Protein AF-M3JZY7-F1 (afdb_monomer)

pLDDT: mean 75.23, std 15.7, range [31.55, 96.62]

Structure (mmCIF, N/CA/C/O backbone):
data_AF-M3JZY7-F1
#
_entry.id   AF-M3JZY7-F1
#
loop_
_atom_site.group_PDB
_atom_site.id
_atom_site.type_symbol
_atom_site.label_atom_id
_atom_site.label_alt_id
_atom_site.label_comp_id
_atom_site.label_asym_id
_atom_site.label_entity_id
_atom_site.label_seq_id
_atom_site.pdbx_PDB_ins_code
_atom_site.Cartn_x
_atom_site.Cartn_y
_atom_site.Cartn_z
_atom_site.occupancy
_atom_site.B_iso_or_equiv
_atom_site.auth_seq_id
_atom_site.auth_comp_id
_atom_site.auth_asym_id
_atom_site.auth_atom_id
_atom_site.pdbx_PDB_model_num
ATOM 1 N N . MET A 1 1 ? -56.067 2.341 18.944 1.00 43.03 1 MET A N 1
ATOM 2 C CA . MET A 1 1 ? -54.710 2.226 19.506 1.00 43.03 1 MET A CA 1
ATOM 3 C C . MET A 1 1 ? -53.795 2.248 18.313 1.00 43.03 1 MET A C 1
ATOM 5 O O . MET A 1 1 ? -53.721 1.243 17.621 1.00 43.03 1 MET A O 1
ATOM 9 N N . ASP A 1 2 ? -53.240 3.411 17.998 1.00 44.03 2 ASP A N 1
ATOM 10 C CA . ASP A 1 2 ? -52.302 3.519 16.887 1.00 44.03 2 ASP A CA 1
ATOM 11 C C . ASP A 1 2 ? -50.990 2.885 17.345 1.00 44.03 2 ASP A C 1
ATOM 13 O O . ASP A 1 2 ? -50.375 3.334 18.312 1.00 44.03 2 ASP A O 1
ATOM 17 N N . GLU A 1 3 ? -50.617 1.770 16.720 1.00 51.41 3 GLU A N 1
ATOM 18 C CA . GLU A 1 3 ? -49.316 1.152 16.938 1.00 51.41 3 GLU A CA 1
ATOM 19 C C . GLU A 1 3 ? -48.248 2.127 16.433 1.00 51.41 3 GLU A C 1
ATOM 21 O O . GLU A 1 3 ? -48.065 2.318 15.230 1.00 51.41 3 GLU A O 1
ATOM 26 N N . GLU A 1 4 ? -47.552 2.792 17.356 1.00 52.97 4 GLU A N 1
ATOM 27 C CA . GLU A 1 4 ? -46.389 3.604 17.016 1.00 52.97 4 GLU A CA 1
ATOM 28 C C . GLU A 1 4 ? -45.264 2.687 16.522 1.00 52.97 4 GLU A C 1
ATOM 30 O O . GLU A 1 4 ? -44.471 2.132 17.288 1.00 52.97 4 GLU A O 1
ATOM 35 N N . TYR A 1 5 ? -45.185 2.523 15.202 1.00 58.38 5 TYR A N 1
ATOM 36 C CA . TYR A 1 5 ? -44.085 1.829 14.546 1.00 58.38 5 TYR A CA 1
ATOM 37 C C . TYR A 1 5 ? -42.805 2.661 14.656 1.00 58.38 5 TYR A C 1
ATOM 39 O O . TYR A 1 5 ? -42.492 3.505 13.817 1.00 58.38 5 TYR A O 1
ATOM 47 N N . SER A 1 6 ? -42.038 2.412 15.714 1.00 65.69 6 SER A N 1
ATOM 48 C CA . SER A 1 6 ? -40.715 2.999 15.888 1.00 65.69 6 SER A CA 1
ATOM 49 C C . SER A 1 6 ? -39.645 2.153 15.200 1.00 65.69 6 SER A C 1
ATOM 51 O O . SER A 1 6 ? -39.595 0.934 15.356 1.00 65.69 6 SER A O 1
ATOM 53 N N . VAL A 1 7 ? -38.704 2.810 14.514 1.00 65.06 7 VAL A N 1
ATOM 54 C CA . VAL A 1 7 ? -37.482 2.181 13.969 1.00 65.06 7 VAL A CA 1
ATOM 55 C C . VAL A 1 7 ? -36.684 1.446 15.058 1.00 65.06 7 VAL A C 1
ATOM 57 O O . VAL A 1 7 ? -35.936 0.521 14.748 1.00 65.06 7 VAL A O 1
ATOM 60 N N . LEU A 1 8 ? -36.867 1.810 16.332 1.00 66.12 8 LEU A N 1
ATOM 61 C CA . LEU A 1 8 ? -36.246 1.147 17.483 1.00 66.12 8 LEU A CA 1
ATOM 62 C C . LEU A 1 8 ? -36.755 -0.281 17.725 1.00 66.12 8 LEU A C 1
ATOM 64 O O . LEU A 1 8 ? -36.048 -1.066 18.348 1.00 66.12 8 LEU A O 1
ATOM 68 N N . LEU A 1 9 ? -37.936 -0.633 17.209 1.00 74.88 9 LEU A N 1
ATOM 69 C CA . LEU A 1 9 ? -38.491 -1.988 17.301 1.00 74.88 9 LEU A CA 1
ATOM 70 C C . LEU A 1 9 ? -37.848 -2.952 16.292 1.00 74.88 9 LEU A C 1
ATOM 72 O O . LEU A 1 9 ? -38.032 -4.165 16.387 1.00 74.88 9 LEU A O 1
ATOM 76 N N . LEU A 1 10 ? -37.082 -2.437 15.320 1.00 76.00 10 LEU A N 1
ATOM 77 C CA . LEU A 1 10 ? -36.379 -3.279 14.360 1.00 76.00 10 LEU A CA 1
ATOM 78 C C . LEU A 1 10 ? -35.204 -4.013 15.031 1.00 76.00 10 LEU A C 1
ATOM 80 O O . LEU A 1 10 ? -34.465 -3.422 15.823 1.00 76.00 10 LEU A O 1
ATOM 84 N N . PRO A 1 11 ? -34.935 -5.277 14.654 1.00 80.25 11 PRO A N 1
ATOM 85 C CA . PRO A 1 11 ? -33.732 -5.979 15.076 1.00 80.25 11 PRO A CA 1
ATOM 86 C C . PRO A 1 11 ? -32.468 -5.157 14.802 1.00 80.25 11 PRO A C 1
ATOM 88 O O . PRO A 1 11 ? -32.299 -4.593 13.717 1.00 80.25 11 PRO A O 1
ATOM 91 N N . GLN A 1 12 ? -31.523 -5.154 15.747 1.00 71.19 12 GLN A N 1
ATOM 92 C CA . GLN A 1 12 ? -30.277 -4.381 15.637 1.00 71.19 12 GLN A CA 1
ATOM 93 C C . GLN A 1 12 ? -29.518 -4.619 14.326 1.00 71.19 12 GLN A C 1
ATOM 95 O O . GLN A 1 12 ? -28.935 -3.682 13.790 1.00 71.19 12 GLN A O 1
ATOM 100 N N . ALA A 1 13 ? -29.543 -5.844 13.793 1.00 72.50 13 ALA A N 1
ATOM 101 C CA . ALA A 1 13 ? -28.918 -6.173 12.513 1.00 72.50 13 ALA A CA 1
ATOM 102 C C . ALA A 1 13 ? -29.552 -5.420 11.328 1.00 72.50 13 ALA A C 1
ATOM 104 O O . ALA A 1 13 ? -28.836 -4.974 10.431 1.00 72.50 13 ALA A O 1
ATOM 105 N N . ILE A 1 14 ? -30.877 -5.235 11.347 1.00 78.00 14 ILE A N 1
ATOM 106 C CA . ILE A 1 14 ? -31.614 -4.485 10.325 1.00 78.00 14 ILE A CA 1
ATOM 107 C C . ILE A 1 14 ? -31.290 -2.995 10.449 1.00 78.00 14 ILE A C 1
ATOM 109 O O . ILE A 1 14 ? -30.933 -2.371 9.452 1.00 78.00 14 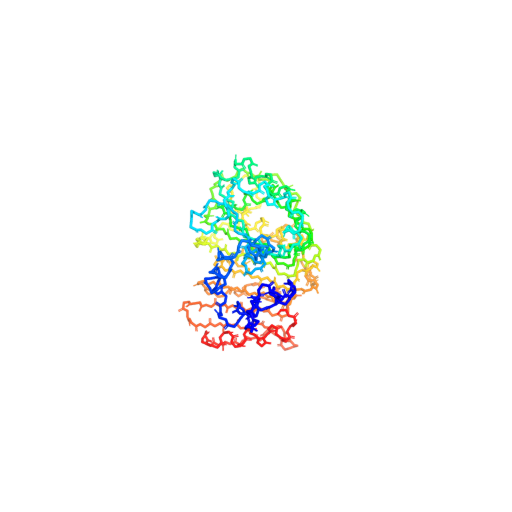ILE A O 1
ATOM 113 N N . ILE A 1 15 ? -31.288 -2.446 11.669 1.00 77.62 15 ILE A N 1
ATOM 114 C CA . ILE A 1 15 ? -30.888 -1.051 11.923 1.00 77.62 15 ILE A CA 1
ATOM 115 C C . ILE A 1 15 ? -29.450 -0.797 11.435 1.00 77.62 15 ILE A C 1
ATOM 117 O O . ILE A 1 15 ? -29.204 0.171 10.715 1.00 77.62 15 ILE A O 1
ATOM 121 N N . SER A 1 16 ? -28.498 -1.687 11.755 1.00 72.69 16 SER A N 1
ATOM 122 C CA . SER A 1 16 ? -27.119 -1.598 11.251 1.00 72.69 16 SER A CA 1
ATOM 123 C C . SER A 1 16 ? -27.071 -1.590 9.726 1.00 72.69 16 SER A C 1
ATOM 125 O O . SER A 1 16 ? -26.318 -0.813 9.139 1.00 72.69 16 SER A O 1
ATOM 127 N N . ARG A 1 17 ? -27.863 -2.452 9.072 1.00 75.62 17 ARG A N 1
ATOM 128 C CA . ARG A 1 17 ? -27.881 -2.557 7.612 1.00 75.62 17 ARG A CA 1
ATOM 129 C C . ARG A 1 17 ? -28.462 -1.308 6.959 1.00 75.62 17 ARG A C 1
ATOM 131 O O . ARG A 1 17 ? -27.870 -0.828 5.999 1.00 75.62 17 ARG A O 1
ATOM 138 N N . ILE A 1 18 ? -29.549 -0.758 7.498 1.00 77.69 18 ILE A N 1
ATOM 139 C CA . ILE A 1 18 ? -30.161 0.488 7.014 1.00 77.69 18 ILE A CA 1
ATOM 140 C C . ILE A 1 18 ? -29.153 1.635 7.096 1.00 77.69 18 ILE A C 1
ATOM 142 O O . ILE A 1 18 ? -28.921 2.323 6.105 1.00 77.69 18 ILE A O 1
ATOM 146 N N . ILE A 1 19 ? -28.493 1.805 8.244 1.00 76.38 19 ILE A N 1
ATOM 147 C CA . ILE A 1 19 ? -27.480 2.853 8.437 1.00 76.38 19 ILE A CA 1
ATOM 148 C C . ILE A 1 19 ? -26.302 2.663 7.466 1.00 76.38 19 ILE A C 1
ATOM 150 O O . ILE A 1 19 ? -25.817 3.633 6.880 1.00 76.38 19 ILE A O 1
ATOM 154 N N . TYR A 1 20 ? -25.849 1.422 7.268 1.00 74.19 20 TYR A N 1
ATOM 155 C CA . TYR A 1 20 ? -24.766 1.102 6.338 1.00 74.19 20 TYR A CA 1
ATOM 156 C C . TYR A 1 20 ? -25.130 1.405 4.876 1.00 74.19 20 TYR A C 1
ATOM 158 O O . TYR A 1 20 ? -24.355 2.054 4.173 1.00 74.19 20 TYR A O 1
ATOM 166 N N . GLU A 1 21 ? -26.305 0.974 4.411 1.00 74.62 21 GLU A N 1
ATOM 167 C CA . GLU A 1 21 ? -26.765 1.247 3.043 1.00 74.62 21 GLU A CA 1
ATOM 168 C C . GLU A 1 21 ? -27.025 2.741 2.826 1.00 74.62 21 GLU A C 1
ATOM 170 O O . GLU A 1 21 ? -26.662 3.287 1.784 1.00 74.62 21 GLU A O 1
ATOM 175 N N . HIS A 1 22 ? -27.549 3.444 3.833 1.00 71.94 22 HIS A N 1
ATOM 176 C CA . HIS A 1 22 ? -27.735 4.892 3.767 1.00 71.94 22 HIS A CA 1
ATOM 177 C C . HIS A 1 22 ? -26.399 5.639 3.625 1.00 71.94 22 HIS A C 1
ATOM 179 O O . HIS A 1 22 ? -26.273 6.560 2.817 1.00 71.94 22 HIS A O 1
ATOM 185 N N . PHE A 1 23 ? -25.362 5.202 4.348 1.00 68.50 23 PHE A N 1
ATOM 186 C CA . PHE A 1 23 ? -24.007 5.729 4.180 1.00 68.50 23 PHE A CA 1
ATOM 187 C C . PHE A 1 23 ? -23.445 5.467 2.773 1.00 68.50 23 PHE A C 1
ATOM 189 O O . PHE A 1 23 ? -22.774 6.332 2.203 1.00 68.50 23 PHE A O 1
ATOM 196 N N . LYS A 1 24 ? -23.707 4.279 2.215 1.00 69.12 24 LYS A N 1
ATOM 197 C CA . LYS A 1 24 ? -23.232 3.870 0.887 1.00 69.12 24 LYS A CA 1
ATOM 198 C C . LYS A 1 24 ? -23.870 4.694 -0.236 1.00 69.12 24 LYS A C 1
ATOM 200 O O . LYS A 1 24 ? -23.165 5.079 -1.163 1.00 69.12 24 LYS A O 1
ATOM 205 N N . LEU A 1 25 ? -25.171 4.977 -0.143 1.00 62.66 25 LEU A N 1
ATOM 206 C CA . LEU A 1 25 ? -25.926 5.733 -1.151 1.00 62.66 25 LEU A CA 1
ATOM 207 C C . LEU A 1 25 ? -25.513 7.213 -1.223 1.00 62.66 25 LEU A C 1
ATOM 209 O O . LEU A 1 25 ? -25.469 7.786 -2.307 1.00 62.66 25 LEU A O 1
ATOM 213 N N . ASN A 1 26 ? -25.142 7.818 -0.092 1.00 53.81 26 ASN A N 1
ATOM 214 C CA . ASN A 1 26 ? -24.874 9.257 0.017 1.00 53.81 26 ASN A CA 1
ATOM 215 C C . ASN A 1 26 ? -23.378 9.625 -0.021 1.00 53.81 26 ASN A C 1
ATOM 217 O O . ASN A 1 26 ? -22.951 10.561 0.654 1.00 53.81 26 ASN A O 1
ATOM 221 N N . ASN A 1 27 ? -22.561 8.904 -0.797 1.00 48.06 27 ASN A N 1
ATOM 222 C CA . ASN A 1 27 ? -21.149 9.242 -1.043 1.00 48.06 27 ASN A CA 1
ATOM 223 C C . ASN A 1 27 ? -20.308 9.489 0.229 1.00 48.06 27 ASN A C 1
ATOM 225 O O . ASN A 1 27 ? -19.627 10.505 0.370 1.00 48.06 27 ASN A O 1
ATOM 229 N N . CYS A 1 28 ? -20.295 8.528 1.156 1.00 53.28 28 CYS A N 1
ATOM 230 C CA . CYS A 1 28 ? -19.340 8.472 2.273 1.00 53.28 28 CYS A CA 1
ATOM 231 C C . CYS A 1 28 ? -19.437 9.610 3.316 1.00 53.28 28 CYS A C 1
ATOM 233 O O . CYS A 1 28 ? -18.563 9.736 4.192 1.00 53.28 28 CYS A O 1
ATOM 235 N N . TYR A 1 29 ? -20.480 10.444 3.279 1.00 54.59 29 TYR A N 1
ATOM 236 C CA . TYR A 1 29 ? -20.652 11.501 4.270 1.00 54.59 29 TYR A CA 1
ATOM 237 C C . TYR A 1 29 ? -21.276 10.936 5.543 1.00 54.59 29 TYR A C 1
ATOM 239 O O . TYR A 1 29 ? -22.492 10.819 5.672 1.00 54.59 29 TYR A O 1
ATOM 247 N N . LEU A 1 30 ? -20.412 10.661 6.528 1.00 60.19 30 LEU A N 1
ATOM 248 C CA . LEU A 1 30 ? -20.783 10.308 7.908 1.00 60.19 30 LEU A CA 1
ATOM 249 C C . LEU A 1 30 ? -21.865 11.246 8.485 1.00 60.19 30 LEU A C 1
ATOM 251 O O . LEU A 1 30 ? -22.654 10.836 9.324 1.00 60.19 30 LEU A O 1
ATOM 255 N N . ASN A 1 31 ? -21.911 12.495 8.011 1.00 57.88 31 ASN A N 1
ATOM 256 C CA . ASN A 1 31 ? -22.880 13.519 8.401 1.00 57.88 31 ASN A CA 1
ATOM 257 C C . ASN A 1 31 ? -24.340 13.115 8.145 1.00 57.88 31 ASN A C 1
ATOM 259 O O . ASN A 1 31 ? -25.209 13.625 8.835 1.00 57.88 31 ASN A O 1
ATOM 263 N N . SER A 1 32 ? -24.608 12.203 7.205 1.00 60.91 32 SER A N 1
ATOM 264 C CA . SER A 1 32 ? -25.964 11.691 6.943 1.00 60.91 32 SER A CA 1
ATOM 265 C C . SER A 1 32 ? -26.454 10.728 8.031 1.00 60.91 32 SER A C 1
ATOM 267 O O . SER A 1 32 ? -27.628 10.728 8.379 1.00 6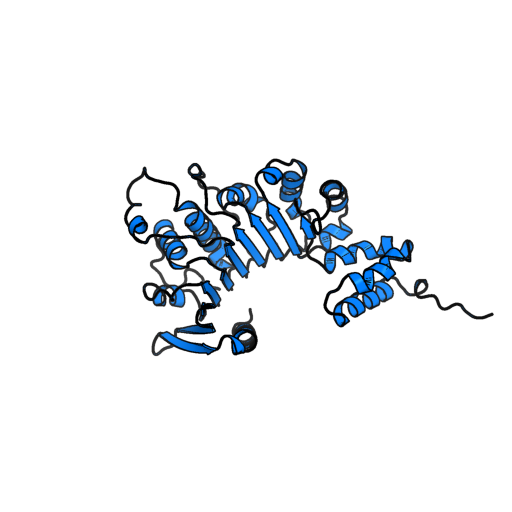0.91 32 SER A O 1
ATOM 269 N N . ILE A 1 33 ? -25.545 9.945 8.621 1.00 68.25 33 ILE A N 1
ATOM 270 C CA . ILE A 1 33 ? -25.871 8.938 9.643 1.00 68.25 33 ILE A CA 1
ATOM 271 C C . ILE A 1 33 ? -25.610 9.420 11.075 1.00 68.25 33 ILE A C 1
ATOM 273 O O . ILE A 1 33 ? -26.155 8.865 12.024 1.00 68.25 33 ILE A O 1
ATOM 277 N N . LEU A 1 34 ? -24.780 10.453 11.256 1.00 68.06 34 LEU A N 1
ATOM 278 C CA . LEU A 1 34 ? -24.447 11.015 12.569 1.00 68.06 34 LEU A CA 1
ATOM 279 C C . LEU A 1 34 ? -25.677 11.511 13.346 1.00 68.06 34 LEU A C 1
ATOM 281 O O . LEU A 1 34 ? -25.756 11.196 14.531 1.00 68.06 34 LEU A O 1
ATOM 285 N N . PRO A 1 35 ? -26.648 12.220 12.734 1.00 67.12 35 PRO A N 1
ATOM 286 C CA . PRO A 1 35 ? -27.879 12.600 13.419 1.00 67.12 35 PRO A CA 1
ATOM 287 C C . PRO A 1 35 ? -28.642 11.382 13.940 1.00 67.12 35 PRO A C 1
ATOM 289 O O . PRO A 1 35 ? -29.051 11.380 15.094 1.00 67.12 35 PRO A O 1
ATOM 292 N N . ILE A 1 36 ? -28.749 10.309 13.147 1.00 70.25 36 ILE A N 1
ATOM 293 C CA . ILE A 1 36 ? -29.418 9.055 13.541 1.00 70.25 36 ILE A CA 1
ATOM 294 C C . ILE A 1 36 ? -28.704 8.418 14.739 1.00 70.25 36 ILE A C 1
ATOM 296 O O . ILE A 1 36 ? -29.336 7.972 15.693 1.00 70.25 36 ILE A O 1
ATOM 300 N N . LEU A 1 37 ? -27.369 8.410 14.718 1.00 71.88 37 LEU A N 1
ATOM 301 C CA . LEU A 1 37 ? -26.574 7.867 15.814 1.00 71.88 37 LEU A CA 1
ATOM 302 C C . LEU A 1 37 ? -26.640 8.733 17.077 1.00 71.88 37 LEU A C 1
ATOM 304 O O . LEU A 1 37 ? -26.596 8.175 18.159 1.00 71.88 37 LEU A O 1
ATOM 308 N N . PHE A 1 38 ? -26.715 10.062 16.980 1.00 68.06 38 PHE A N 1
ATOM 309 C CA . PHE A 1 38 ? -26.721 10.942 18.159 1.00 68.06 38 PHE A CA 1
ATOM 310 C C . PHE A 1 38 ? -28.105 11.181 18.761 1.00 68.06 38 PHE A C 1
ATOM 312 O O . PHE A 1 38 ? -28.195 11.503 19.943 1.00 68.06 38 PHE A O 1
ATOM 319 N N . THR A 1 39 ? -29.168 11.026 17.976 1.00 68.44 39 THR A N 1
ATOM 320 C CA . THR A 1 39 ? -30.548 11.239 18.438 1.00 68.44 39 THR A CA 1
ATOM 321 C C . THR A 1 39 ? -31.049 10.110 19.333 1.00 68.44 39 THR A C 1
ATOM 323 O O . THR A 1 39 ? -31.837 10.368 20.237 1.00 68.44 39 THR A O 1
ATOM 326 N N . CYS A 1 40 ? -30.556 8.878 19.158 1.00 73.38 40 CYS A N 1
ATOM 327 C CA . CYS A 1 40 ? -30.940 7.745 19.995 1.00 73.38 40 CYS A CA 1
ATOM 328 C C . CYS A 1 40 ? -29.746 7.150 20.753 1.00 73.38 40 CYS A C 1
ATOM 330 O O . CYS A 1 40 ? -28.818 6.600 20.162 1.00 73.38 40 CYS A O 1
ATOM 332 N N . LYS A 1 41 ? -29.810 7.194 22.089 1.00 73.94 41 LYS A N 1
ATOM 333 C CA . LYS A 1 41 ? -28.773 6.672 22.994 1.00 73.94 41 LYS A CA 1
ATOM 334 C C . LYS A 1 41 ? -28.556 5.161 22.830 1.00 73.94 41 LYS A C 1
ATOM 336 O O . LYS A 1 41 ? -27.413 4.707 22.840 1.00 73.94 41 LYS A O 1
ATOM 341 N N . GLU A 1 42 ? -29.622 4.384 22.649 1.00 72.81 42 GLU A N 1
ATOM 342 C CA . GLU A 1 42 ? -29.528 2.930 22.455 1.00 72.81 42 GLU A CA 1
ATOM 343 C C . GLU A 1 42 ? -28.865 2.575 21.126 1.00 72.81 42 GLU A C 1
ATOM 345 O O . GLU A 1 42 ? -27.913 1.790 21.103 1.00 72.81 42 GLU A O 1
ATOM 350 N N . ILE A 1 43 ? -29.294 3.216 20.031 1.00 73.56 43 ILE A N 1
ATOM 351 C CA . ILE A 1 43 ? -28.652 3.062 18.721 1.00 73.56 43 ILE A CA 1
ATOM 352 C C . ILE A 1 43 ? -27.191 3.510 18.811 1.00 73.56 43 ILE A C 1
ATOM 354 O O . ILE A 1 43 ? -26.316 2.786 18.345 1.00 73.56 43 ILE A O 1
ATOM 358 N N . TYR A 1 44 ? -26.896 4.646 19.450 1.00 73.88 44 TYR A N 1
ATOM 359 C CA . TYR A 1 44 ? -25.530 5.134 19.626 1.00 73.88 44 TYR A CA 1
ATOM 360 C C . TYR A 1 44 ? -24.622 4.076 20.255 1.00 73.88 44 TYR A C 1
ATOM 362 O O . TYR A 1 44 ? -23.590 3.725 19.686 1.00 73.88 44 TYR A O 1
ATOM 370 N N . TYR A 1 45 ? -24.983 3.547 21.427 1.00 73.69 45 TYR A N 1
ATOM 371 C CA . TYR A 1 45 ? -24.129 2.586 22.126 1.00 73.69 45 TYR A CA 1
ATOM 372 C C . TYR A 1 45 ? -24.031 1.251 21.396 1.00 73.69 45 TYR A C 1
ATOM 374 O O . TYR A 1 45 ? -22.955 0.652 21.378 1.00 73.69 45 TYR A O 1
ATOM 382 N N . ALA A 1 46 ? -25.116 0.811 20.760 1.00 73.75 46 ALA A N 1
ATOM 383 C CA . ALA A 1 46 ? -25.122 -0.409 19.970 1.00 73.75 46 ALA A CA 1
ATOM 384 C C . ALA A 1 46 ? -24.271 -0.292 18.699 1.00 73.75 46 ALA A C 1
ATOM 386 O O . ALA A 1 46 ? -23.625 -1.260 18.301 1.00 73.75 46 ALA A O 1
ATOM 387 N N . GLN A 1 47 ? -24.259 0.884 18.067 1.00 74.31 47 GLN A N 1
ATOM 388 C CA . GLN A 1 47 ? -23.800 1.070 16.691 1.00 74.31 47 GLN A CA 1
ATOM 389 C C . GLN A 1 47 ? -22.627 2.042 16.526 1.00 74.31 47 GLN A C 1
ATOM 391 O O . GLN A 1 47 ? -22.169 2.261 15.404 1.00 74.31 47 GLN A O 1
ATOM 396 N N . ASN A 1 48 ? -22.074 2.596 17.609 1.00 72.50 48 ASN A N 1
ATOM 397 C CA . ASN A 1 48 ? -20.914 3.495 17.545 1.00 72.50 48 ASN A CA 1
ATOM 398 C C . ASN A 1 48 ? -19.710 2.878 16.813 1.00 72.50 48 ASN A C 1
ATOM 400 O O . ASN A 1 48 ? -18.923 3.611 16.216 1.00 72.50 48 ASN A O 1
ATOM 404 N N . PHE A 1 49 ? -19.584 1.545 16.798 1.00 70.88 49 PHE A N 1
ATOM 405 C CA . PHE A 1 49 ? -18.530 0.841 16.077 1.00 70.88 49 PHE A CA 1
ATOM 406 C C . PHE A 1 49 ? -18.571 1.150 14.572 1.00 70.88 49 PHE A C 1
ATOM 408 O O . PHE A 1 49 ? -17.524 1.142 13.928 1.00 70.88 49 PHE A O 1
ATOM 415 N N . MET A 1 50 ? -19.753 1.461 14.014 1.00 70.12 50 MET A N 1
ATOM 416 C CA . MET A 1 50 ? -19.910 1.795 12.597 1.00 70.12 50 MET A CA 1
ATOM 417 C C . MET A 1 50 ? -19.152 3.069 12.218 1.00 70.12 50 MET A C 1
ATOM 419 O O . MET A 1 50 ? -18.623 3.166 11.114 1.00 70.12 50 MET A O 1
ATOM 423 N N . LEU A 1 51 ? -18.983 4.010 13.153 1.00 69.38 51 LEU A N 1
ATOM 424 C CA . LEU A 1 51 ? -18.154 5.202 12.935 1.00 69.38 51 LEU A CA 1
ATOM 425 C C . LEU A 1 51 ? -16.705 4.830 12.570 1.00 69.38 51 LEU A C 1
ATOM 427 O O . LEU A 1 51 ? -16.059 5.551 11.812 1.00 69.38 51 LEU A O 1
ATOM 431 N N . PHE A 1 52 ? -16.217 3.693 13.077 1.00 66.50 52 PHE A N 1
ATOM 432 C CA . PHE A 1 52 ? -14.852 3.201 12.881 1.00 66.50 52 PHE A CA 1
ATOM 433 C C . PHE A 1 52 ? -14.705 2.218 11.712 1.00 66.50 52 PHE A C 1
ATOM 435 O O . PHE A 1 52 ? -13.587 1.982 11.263 1.00 66.50 52 PHE A O 1
ATOM 442 N N . THR A 1 53 ? -15.800 1.639 11.209 1.00 66.69 53 THR A N 1
ATOM 443 C CA . THR A 1 53 ? -15.777 0.799 9.995 1.00 66.69 53 THR A CA 1
ATOM 444 C C . THR A 1 53 ? -15.949 1.616 8.720 1.00 66.69 53 THR A C 1
ATOM 446 O O . THR A 1 53 ? -15.502 1.197 7.658 1.00 66.69 53 THR A O 1
ATOM 449 N N . LEU A 1 54 ? -16.610 2.773 8.814 1.00 68.06 54 LEU A N 1
ATOM 450 C CA . LEU A 1 54 ? -16.968 3.607 7.663 1.00 68.06 54 LEU A CA 1
ATOM 451 C C . LEU A 1 54 ? -15.905 4.659 7.312 1.00 68.06 54 LEU A C 1
ATOM 453 O O . LEU A 1 54 ? -15.863 5.147 6.184 1.00 68.06 54 LEU A O 1
ATOM 457 N N . LYS A 1 55 ? -15.025 5.006 8.257 1.00 70.12 55 LYS A N 1
ATOM 458 C CA . LYS A 1 55 ? -13.862 5.871 8.027 1.00 70.12 55 LYS A CA 1
ATOM 459 C C . LYS A 1 55 ? -12.597 5.231 8.589 1.00 70.12 55 LYS A C 1
ATOM 461 O O . LYS A 1 55 ? -12.673 4.521 9.589 1.00 70.12 55 LYS A O 1
ATOM 466 N N . PRO A 1 56 ? -11.427 5.507 7.988 1.00 75.25 56 PRO A N 1
ATOM 467 C CA . PRO A 1 56 ? -10.165 5.065 8.558 1.00 75.25 56 PRO A CA 1
ATOM 468 C C . PRO A 1 56 ? -9.988 5.660 9.957 1.00 75.25 56 PRO A C 1
ATOM 470 O O . PRO A 1 56 ? -10.252 6.846 10.171 1.00 75.25 56 PRO A O 1
ATOM 473 N N . LEU A 1 57 ? -9.491 4.861 10.901 1.00 82.88 57 LEU A N 1
ATOM 474 C CA . LEU A 1 57 ? -9.111 5.373 12.214 1.00 82.88 57 LEU A CA 1
ATOM 475 C C . LEU A 1 57 ? -7.870 6.262 12.056 1.00 82.88 57 LEU A C 1
ATOM 477 O O . LEU A 1 57 ? -6.785 5.770 11.753 1.00 82.88 57 LEU A O 1
ATOM 481 N N . ILE A 1 58 ? -8.022 7.568 12.270 1.00 82.12 58 ILE A N 1
ATOM 482 C CA . ILE A 1 58 ? -6.924 8.539 12.194 1.00 82.12 58 ILE A CA 1
ATOM 483 C C . ILE A 1 58 ? -6.332 8.733 13.593 1.00 82.12 58 ILE A C 1
ATOM 485 O O . ILE A 1 58 ? -7.019 9.237 14.476 1.00 82.12 58 ILE A O 1
ATOM 489 N N . VAL A 1 59 ? -5.056 8.407 13.798 1.00 81.88 59 VAL A N 1
ATOM 490 C CA . VAL A 1 59 ? -4.359 8.559 15.089 1.00 81.88 59 VAL A CA 1
ATOM 491 C C . VAL A 1 59 ? -3.186 9.532 14.960 1.00 81.88 59 VAL A C 1
ATOM 493 O O . VAL A 1 59 ? -2.382 9.437 14.034 1.00 81.88 59 VAL A O 1
ATOM 496 N N . GLY A 1 60 ? -3.074 10.472 15.903 1.00 73.81 60 GLY A N 1
ATOM 497 C CA . GLY A 1 60 ? -1.972 11.436 16.008 1.00 73.81 60 GLY A CA 1
ATOM 498 C C . GLY A 1 60 ? -2.447 12.886 16.151 1.00 73.81 60 GLY A C 1
ATOM 499 O O . GLY A 1 60 ? -3.633 13.153 16.297 1.00 73.81 60 GLY A O 1
ATOM 500 N N . LYS A 1 61 ? -1.530 13.863 16.116 1.00 64.38 61 LYS A N 1
ATOM 501 C CA . LYS A 1 61 ? -1.878 15.288 16.291 1.00 64.38 61 LYS A CA 1
ATOM 502 C C . LYS A 1 61 ? -2.432 15.904 14.999 1.00 64.38 61 LYS A C 1
ATOM 504 O O . LYS A 1 61 ? -1.680 16.493 14.229 1.00 64.38 61 LYS A O 1
ATOM 509 N N . ASN A 1 62 ? -3.749 15.843 14.792 1.00 60.25 62 ASN A N 1
ATOM 510 C CA . ASN A 1 62 ? -4.442 16.742 13.861 1.00 60.25 62 ASN A CA 1
ATOM 511 C C . ASN A 1 62 ? -5.803 17.172 14.427 1.00 60.25 62 ASN A C 1
ATOM 513 O O . ASN A 1 62 ? -6.767 16.414 14.385 1.00 60.25 62 ASN A O 1
ATOM 517 N N . LYS A 1 63 ? -5.881 18.411 14.934 1.00 55.97 63 LYS A N 1
ATOM 518 C CA . LYS A 1 63 ? -6.967 18.903 15.805 1.00 55.97 63 LYS A CA 1
ATOM 519 C C . LYS A 1 63 ? -8.392 18.693 15.270 1.00 55.97 63 LYS A C 1
ATOM 521 O O . LYS A 1 63 ? -9.302 18.610 16.081 1.00 55.97 63 LYS A O 1
ATOM 526 N N . LYS A 1 64 ? -8.598 18.637 13.949 1.00 60.16 64 LYS A N 1
ATOM 527 C CA . LYS A 1 64 ? -9.948 18.577 13.363 1.00 60.16 64 LYS A CA 1
ATOM 528 C C . LYS A 1 64 ? -10.473 17.157 13.123 1.00 60.16 64 LYS A C 1
ATOM 530 O O . LYS A 1 64 ? -11.667 16.945 13.266 1.00 60.16 64 LYS A O 1
ATOM 535 N N . ASN A 1 65 ? -9.604 16.193 12.802 1.00 65.88 65 ASN A N 1
ATOM 536 C CA . ASN A 1 65 ? -10.032 14.879 12.287 1.00 65.88 65 ASN A CA 1
ATOM 537 C C . ASN A 1 65 ? -9.351 13.675 12.962 1.00 65.88 65 ASN A C 1
ATOM 539 O O . ASN A 1 65 ? -9.638 12.538 12.595 1.00 65.88 65 ASN A O 1
ATOM 543 N N . SER A 1 66 ? -8.421 13.885 13.901 1.00 72.31 66 SER A N 1
ATOM 544 C CA . SER A 1 66 ? -7.771 12.778 14.609 1.00 72.31 66 SER A CA 1
ATOM 545 C C . SER A 1 66 ? -8.616 12.265 15.767 1.00 72.31 66 SER A C 1
ATOM 547 O O . SER A 1 66 ? -9.178 13.056 16.526 1.00 72.31 66 SER A O 1
ATOM 549 N N . PHE A 1 67 ? -8.604 10.952 15.976 1.00 74.75 67 PHE A N 1
ATOM 550 C CA . PHE A 1 67 ? -9.141 10.343 17.177 1.00 74.75 67 PHE A CA 1
ATOM 551 C C . PHE A 1 67 ? -8.395 10.870 18.418 1.00 74.75 67 PHE A C 1
ATOM 553 O O . PHE A 1 67 ? -7.160 10.909 18.412 1.00 74.75 67 PHE A O 1
ATOM 560 N N . PRO A 1 68 ? -9.104 11.301 19.478 1.00 74.50 68 PRO A N 1
ATOM 561 C CA . PRO A 1 68 ? -8.465 11.878 20.654 1.00 74.50 68 PRO A CA 1
ATOM 562 C C . PRO A 1 68 ? -7.510 10.892 21.327 1.00 74.50 68 PRO A C 1
ATOM 564 O O . PRO A 1 68 ? -7.917 9.798 21.718 1.00 74.50 68 PRO A O 1
ATOM 567 N N . ASN A 1 69 ? -6.260 11.309 21.551 1.00 73.06 69 ASN A N 1
ATOM 568 C CA . ASN A 1 69 ? -5.253 10.464 22.201 1.00 73.06 69 ASN A CA 1
ATOM 569 C C . ASN A 1 69 ? -5.689 9.965 23.592 1.00 73.06 69 ASN A C 1
ATOM 571 O O . ASN A 1 69 ? -5.310 8.867 23.986 1.00 73.06 69 ASN A O 1
ATOM 575 N N . SER A 1 70 ? -6.503 10.737 24.320 1.00 74.88 70 SER A N 1
ATOM 576 C CA . SER A 1 70 ? -7.058 10.349 25.626 1.00 74.88 70 SER A CA 1
ATOM 577 C C . SER A 1 70 ? -8.030 9.168 25.553 1.00 74.88 70 SER A C 1
ATOM 579 O O . SER A 1 70 ? -8.167 8.434 26.525 1.00 74.88 70 SER A O 1
ATOM 581 N N . LYS A 1 71 ? -8.682 8.950 24.404 1.00 77.75 71 LYS A N 1
ATOM 582 C CA . LYS A 1 71 ? -9.633 7.851 24.180 1.00 77.75 71 LYS A CA 1
ATOM 583 C C . LYS A 1 71 ? -8.981 6.614 23.553 1.00 77.75 71 LYS A C 1
ATOM 585 O O . LYS A 1 71 ? -9.653 5.606 23.367 1.00 77.75 71 LYS A O 1
ATOM 590 N N . LEU A 1 72 ? -7.689 6.660 23.206 1.00 79.12 72 LEU A N 1
ATOM 591 C CA . LEU A 1 72 ? -7.003 5.520 22.579 1.00 79.12 72 LEU A CA 1
ATOM 592 C C . LEU A 1 72 ? -6.969 4.298 23.496 1.00 79.12 72 LEU A C 1
ATOM 594 O O . LEU A 1 72 ? -7.172 3.189 23.020 1.00 79.12 72 LEU A O 1
ATOM 598 N N . LYS A 1 73 ? -6.760 4.493 24.803 1.00 79.44 73 LYS A N 1
ATOM 599 C CA . LYS A 1 73 ? -6.726 3.386 25.764 1.00 79.44 73 LYS A CA 1
ATOM 600 C C . LYS A 1 73 ? -8.058 2.628 25.801 1.00 79.44 73 LYS A C 1
ATOM 602 O O . LYS A 1 73 ? -8.063 1.415 25.625 1.00 79.44 73 LYS A O 1
ATOM 607 N N . SER A 1 74 ? -9.178 3.345 25.918 1.00 81.12 74 SER A N 1
ATOM 608 C CA . SER A 1 74 ? -10.509 2.725 25.926 1.00 81.12 74 SER A CA 1
ATOM 609 C C . SER A 1 74 ? -10.876 2.085 24.586 1.00 81.12 74 SER A C 1
ATOM 611 O O . SER A 1 74 ? -11.583 1.080 24.558 1.00 81.12 74 SER A O 1
ATOM 613 N N . LEU A 1 75 ? -10.373 2.624 23.469 1.00 82.19 75 LEU A N 1
ATOM 614 C CA . LEU A 1 75 ? -10.505 1.986 22.160 1.00 82.19 75 LEU A CA 1
ATOM 615 C C . LEU A 1 75 ? -9.765 0.643 22.119 1.00 82.19 75 LEU A C 1
ATOM 617 O O . LEU A 1 75 ? -10.355 -0.345 21.700 1.00 82.19 75 LEU A O 1
ATOM 621 N N . LEU A 1 76 ? -8.506 0.610 22.569 1.00 81.88 76 LEU A N 1
ATOM 622 C CA . LEU A 1 76 ? -7.664 -0.594 22.583 1.00 81.88 76 LEU A CA 1
ATOM 623 C C . LEU A 1 76 ? -8.207 -1.687 23.520 1.00 81.88 76 LEU A C 1
ATOM 625 O O . LEU A 1 76 ? -8.033 -2.872 23.259 1.00 81.88 76 LEU A O 1
ATOM 629 N N . GLU A 1 77 ? -8.900 -1.308 24.593 1.00 83.44 77 GLU A N 1
ATOM 630 C CA . GLU A 1 77 ? -9.574 -2.250 25.497 1.00 83.44 77 GLU A CA 1
ATOM 631 C C . GLU A 1 77 ? -10.854 -2.848 24.877 1.00 83.44 77 GLU A C 1
ATOM 633 O O . GLU A 1 77 ? -11.299 -3.933 25.265 1.00 83.44 77 GLU A O 1
ATOM 638 N N . ASN A 1 78 ? -11.437 -2.195 23.865 1.00 82.44 78 ASN A N 1
ATOM 639 C CA . ASN A 1 78 ? -12.673 -2.639 23.233 1.00 82.44 78 ASN A CA 1
ATOM 640 C C . ASN A 1 78 ? -12.420 -3.613 22.069 1.00 82.44 78 ASN A C 1
ATOM 642 O O . ASN A 1 78 ? -12.431 -3.244 20.890 1.00 82.44 78 ASN A O 1
ATOM 646 N N . LYS A 1 79 ? -12.299 -4.906 22.398 1.00 81.00 79 LYS A N 1
ATOM 647 C CA . LYS A 1 79 ? -12.093 -5.998 21.424 1.00 81.00 79 LYS A CA 1
ATOM 648 C C . LYS A 1 79 ? -13.123 -6.025 20.281 1.00 81.00 79 LYS A C 1
ATOM 650 O O . LYS A 1 79 ? -12.774 -6.383 19.154 1.00 81.00 79 LYS A O 1
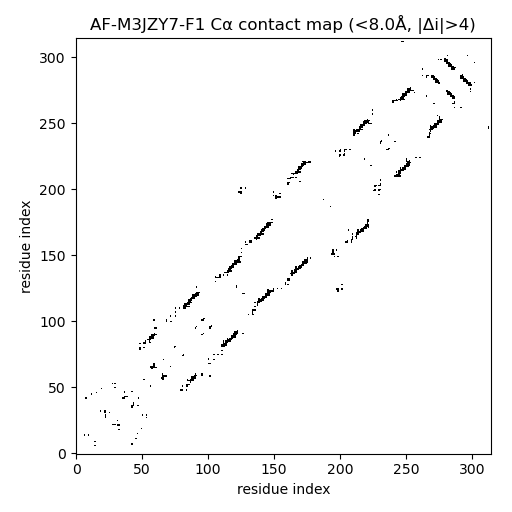ATOM 655 N N . ARG A 1 80 ? -14.381 -5.630 20.533 1.00 78.75 80 ARG A N 1
ATOM 656 C CA . ARG A 1 80 ? -15.441 -5.597 19.502 1.00 78.75 80 ARG A CA 1
ATOM 657 C C . ARG A 1 80 ? -15.177 -4.535 18.436 1.00 78.75 80 ARG A C 1
ATOM 659 O O . ARG A 1 80 ? -15.521 -4.748 17.280 1.00 78.75 80 ARG A O 1
ATOM 666 N N . ILE A 1 81 ? -14.581 -3.404 18.813 1.00 78.56 81 ILE A N 1
ATOM 667 C CA . ILE A 1 81 ? -14.230 -2.334 17.871 1.00 78.56 81 ILE A CA 1
ATOM 668 C C . ILE A 1 81 ? -12.880 -2.634 17.213 1.00 78.56 81 ILE A C 1
ATOM 670 O O . ILE A 1 81 ? -12.772 -2.539 15.992 1.00 78.56 81 ILE A O 1
ATOM 674 N N . CYS A 1 82 ? -11.876 -3.070 17.983 1.00 81.81 82 CYS A N 1
ATOM 675 C CA . CYS A 1 82 ? -10.552 -3.417 17.452 1.00 81.81 82 CYS A CA 1
ATOM 676 C C . CYS A 1 82 ? -10.618 -4.477 16.348 1.00 81.81 82 CYS A C 1
ATOM 678 O O . CYS A 1 82 ? -9.972 -4.332 15.314 1.00 81.81 82 CYS A O 1
ATOM 680 N N . SER A 1 83 ? -11.449 -5.506 16.521 1.00 81.50 83 SER A N 1
ATOM 681 C CA . SER A 1 83 ? -11.657 -6.535 15.497 1.00 81.50 83 SER A CA 1
ATOM 682 C C . SER A 1 83 ? -12.354 -6.018 14.236 1.00 81.50 83 SER A C 1
ATOM 684 O O . SER A 1 83 ? -12.238 -6.645 13.195 1.00 81.50 83 SER A O 1
ATOM 686 N N . LYS A 1 84 ? -13.055 -4.881 14.268 1.00 81.56 84 LYS A N 1
ATOM 687 C CA . LYS A 1 84 ? -13.764 -4.339 13.095 1.00 81.56 84 LYS A CA 1
ATOM 688 C C . LYS A 1 84 ? -12.954 -3.315 12.299 1.00 81.56 84 LYS A C 1
ATOM 690 O O . LYS A 1 84 ? -13.280 -3.045 11.145 1.00 81.56 84 LYS A O 1
ATOM 695 N N . ILE A 1 85 ? -11.908 -2.741 12.887 1.00 84.31 85 ILE A N 1
ATOM 696 C CA . ILE A 1 85 ? -11.081 -1.733 12.219 1.00 84.31 85 ILE A CA 1
ATOM 697 C C . ILE A 1 85 ? -10.171 -2.414 11.198 1.00 84.31 85 ILE A C 1
ATOM 699 O O . ILE A 1 85 ? -9.264 -3.166 11.548 1.00 84.31 85 ILE A O 1
ATOM 703 N N . SER A 1 86 ? -10.402 -2.103 9.924 1.00 86.38 86 SER A N 1
ATOM 704 C CA . SER A 1 86 ? -9.626 -2.631 8.798 1.00 86.38 86 SER A CA 1
ATOM 705 C C . SER A 1 86 ? -8.633 -1.632 8.212 1.00 86.38 86 SER A C 1
ATOM 707 O O . SER A 1 86 ? -7.691 -2.034 7.527 1.00 86.38 86 SER A O 1
ATOM 709 N N . THR A 1 87 ? -8.838 -0.334 8.472 1.00 87.12 87 THR A N 1
ATOM 710 C CA . THR A 1 87 ? -8.037 0.755 7.906 1.00 87.12 87 THR A CA 1
ATOM 711 C C . THR A 1 87 ? -7.615 1.750 8.981 1.00 87.12 87 THR A C 1
ATOM 713 O O . THR A 1 87 ? -8.457 2.316 9.680 1.00 87.12 87 THR A O 1
ATOM 716 N N . VAL A 1 88 ? -6.311 2.012 9.074 1.00 89.56 88 VAL A N 1
ATOM 717 C CA . VAL A 1 88 ? -5.723 2.958 10.034 1.00 89.56 88 VAL A CA 1
ATOM 718 C C . VAL A 1 88 ? -4.834 3.969 9.310 1.00 89.56 88 VAL A C 1
ATOM 720 O O . VAL A 1 88 ? -4.075 3.623 8.404 1.00 89.56 88 VAL A O 1
ATOM 723 N N . TYR A 1 89 ? -4.912 5.231 9.730 1.00 87.81 89 TYR A N 1
ATOM 724 C CA . TYR A 1 89 ? -4.041 6.321 9.300 1.00 87.81 89 TYR A CA 1
ATOM 725 C C . TYR A 1 89 ? -3.265 6.868 10.502 1.00 87.81 89 TYR A C 1
ATOM 727 O O . TYR A 1 89 ? -3.837 7.482 11.401 1.00 87.81 89 TYR A O 1
ATOM 735 N N . LEU A 1 90 ? -1.953 6.668 10.516 1.00 86.88 90 LEU A N 1
ATOM 736 C CA . LEU A 1 90 ? -1.061 7.083 11.593 1.00 86.88 90 LEU A CA 1
ATOM 737 C C . LEU A 1 90 ? -0.298 8.343 11.217 1.00 86.88 90 LEU A C 1
ATOM 739 O O . LEU A 1 90 ? 0.278 8.427 10.138 1.00 86.88 90 LEU A O 1
ATOM 743 N N . MET A 1 91 ? -0.238 9.305 12.132 1.00 81.06 91 MET A N 1
ATOM 744 C CA . MET A 1 91 ? 0.576 10.512 11.998 1.00 81.06 91 MET A CA 1
ATOM 745 C C . MET A 1 91 ? 1.706 10.497 13.022 1.00 81.06 91 MET A C 1
ATOM 747 O O . MET A 1 91 ? 1.555 10.972 14.150 1.00 81.06 91 MET A O 1
ATOM 751 N N . LEU A 1 92 ? 2.854 9.973 12.608 1.00 74.38 92 LEU A N 1
ATOM 752 C CA . LEU A 1 92 ? 4.070 9.907 13.406 1.00 74.38 92 LEU A CA 1
ATOM 753 C C . LEU A 1 92 ? 4.913 11.160 13.141 1.00 74.38 92 LEU A C 1
ATOM 755 O O . LEU A 1 92 ? 5.643 11.276 12.156 1.00 74.38 92 LEU A O 1
ATOM 759 N N . THR A 1 93 ? 4.788 12.136 14.036 1.00 65.88 93 THR A N 1
ATOM 760 C CA . THR A 1 93 ? 5.674 13.310 14.080 1.00 65.88 93 THR A CA 1
ATOM 761 C C . THR A 1 93 ? 6.624 13.180 15.277 1.00 65.88 93 THR A C 1
ATOM 763 O O . THR A 1 93 ? 6.233 12.550 16.251 1.00 65.88 93 THR A O 1
ATOM 766 N N . PRO A 1 94 ? 7.817 13.801 15.293 1.00 55.44 94 PRO A N 1
ATOM 767 C CA . PRO A 1 94 ? 8.801 13.684 16.379 1.00 55.44 94 PRO A CA 1
ATOM 768 C C . PRO A 1 94 ? 8.245 14.039 17.769 1.00 55.44 94 PRO A C 1
ATOM 770 O O . PRO A 1 94 ? 8.589 13.438 18.778 1.00 55.44 94 PRO A O 1
ATOM 773 N N . LYS A 1 95 ? 7.310 15.000 17.836 1.00 53.47 95 LYS A N 1
ATOM 774 C CA . LYS A 1 95 ? 6.615 15.367 19.086 1.00 53.47 95 LYS A CA 1
ATOM 775 C C . LYS A 1 95 ? 5.558 14.337 19.525 1.00 53.47 95 LYS A C 1
ATOM 777 O O . LYS A 1 95 ? 5.038 14.440 20.629 1.00 53.47 95 LYS A O 1
ATOM 782 N N . VAL A 1 96 ? 5.191 13.406 18.646 1.00 50.66 96 VAL A N 1
ATOM 783 C CA . VAL A 1 96 ? 4.185 12.347 18.836 1.00 50.66 96 VAL A CA 1
ATOM 784 C C . VAL A 1 96 ? 4.856 10.981 19.024 1.00 50.66 96 VAL A C 1
ATOM 786 O O . VAL A 1 96 ? 4.378 10.203 19.840 1.00 50.66 96 VAL A O 1
ATOM 789 N N . THR A 1 97 ? 5.993 10.718 18.373 1.00 50.38 97 THR A N 1
ATOM 790 C CA . THR A 1 97 ? 6.833 9.528 18.607 1.00 50.38 97 THR A CA 1
ATOM 791 C C . THR A 1 97 ? 7.462 9.518 19.998 1.00 50.38 97 THR A C 1
ATOM 793 O O . THR A 1 97 ? 7.791 8.450 20.481 1.00 50.38 97 THR A O 1
ATOM 796 N N . ASN A 1 98 ? 7.548 10.668 20.681 1.00 51.62 98 ASN A N 1
ATOM 797 C CA . ASN A 1 98 ? 7.932 10.757 22.099 1.00 51.62 98 ASN A CA 1
ATOM 798 C C . ASN A 1 98 ? 6.726 10.680 23.062 1.00 51.62 98 ASN A C 1
ATOM 800 O O . ASN A 1 98 ? 6.884 10.748 24.280 1.00 51.62 98 ASN A O 1
ATOM 804 N N . GLY A 1 99 ? 5.500 10.583 22.539 1.00 58.97 99 GLY A N 1
ATOM 805 C CA . GLY A 1 99 ? 4.287 10.474 23.342 1.00 58.97 99 GLY A CA 1
ATOM 806 C C . GLY A 1 99 ? 4.006 9.024 23.725 1.00 58.97 99 GLY A C 1
ATOM 807 O O . GLY A 1 99 ? 3.682 8.217 22.853 1.00 58.97 99 GLY A O 1
ATOM 808 N N . LYS A 1 100 ? 4.045 8.712 25.031 1.00 63.84 100 LYS A N 1
ATOM 809 C CA . LYS A 1 100 ? 3.801 7.360 25.580 1.00 63.84 100 LYS A CA 1
ATOM 810 C C . LYS A 1 100 ? 2.569 6.668 24.973 1.00 63.84 100 LYS A C 1
ATOM 812 O O . LYS A 1 100 ? 2.646 5.501 24.614 1.00 63.84 100 LYS A O 1
ATOM 817 N N . SER A 1 101 ? 1.467 7.396 24.771 1.00 63.38 101 SER A N 1
ATOM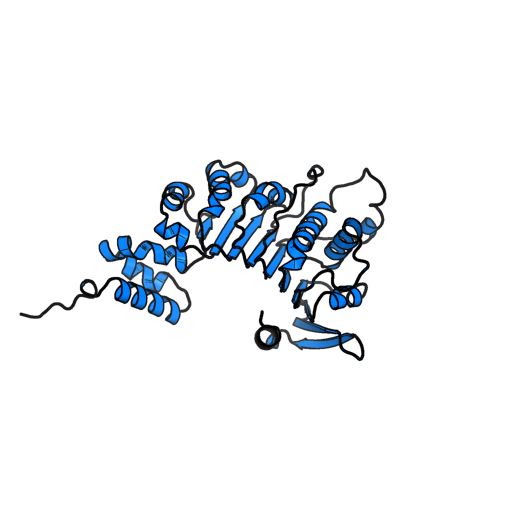 818 C CA . SER A 1 101 ? 0.211 6.842 24.243 1.00 63.38 101 SER A CA 1
ATOM 819 C C . SER A 1 101 ? 0.255 6.435 22.768 1.00 63.38 101 SER A C 1
ATOM 821 O O . SER A 1 101 ? -0.450 5.513 22.373 1.00 63.38 101 SER A O 1
ATOM 823 N N . THR A 1 102 ? 1.067 7.094 21.933 1.00 66.62 102 THR A N 1
ATOM 824 C CA . THR A 1 102 ? 1.191 6.711 20.515 1.00 66.62 102 THR A CA 1
ATOM 825 C C . THR A 1 102 ? 2.138 5.529 20.346 1.00 66.62 102 THR A C 1
ATOM 827 O O . THR A 1 102 ? 1.850 4.644 19.549 1.00 66.62 102 THR A O 1
ATOM 830 N N . ILE A 1 103 ? 3.212 5.466 21.137 1.00 72.50 103 ILE A N 1
ATOM 831 C CA . ILE A 1 103 ? 4.086 4.287 21.202 1.00 72.50 103 ILE A CA 1
ATOM 832 C C . ILE A 1 103 ? 3.296 3.070 21.702 1.00 72.50 103 ILE A C 1
ATOM 834 O O . ILE A 1 103 ? 3.333 2.013 21.080 1.00 72.50 103 ILE A O 1
ATOM 838 N N . GLU A 1 104 ? 2.517 3.223 22.776 1.00 74.31 104 GLU A N 1
ATOM 839 C CA . GLU A 1 104 ? 1.659 2.150 23.290 1.00 74.31 104 GLU A CA 1
ATOM 840 C C . GLU A 1 104 ? 0.643 1.681 22.237 1.00 74.31 104 GLU A C 1
ATOM 842 O O . GLU A 1 104 ? 0.456 0.479 22.047 1.00 74.31 104 GLU A O 1
ATOM 847 N N . PHE A 1 105 ? 0.032 2.619 21.504 1.00 80.38 105 PHE A N 1
ATOM 848 C CA . PHE A 1 105 ? -0.855 2.292 20.390 1.00 80.38 105 PHE A CA 1
ATOM 849 C C . PHE A 1 105 ? -0.132 1.508 19.286 1.00 80.38 105 PHE A C 1
ATOM 851 O O . PHE A 1 105 ? -0.661 0.503 18.821 1.00 80.38 105 PHE A O 1
ATOM 858 N N . LEU A 1 106 ? 1.078 1.929 18.892 1.00 80.62 106 LEU A N 1
ATOM 859 C CA . LEU A 1 106 ? 1.899 1.222 17.905 1.00 80.62 106 LEU A CA 1
ATOM 860 C C . LEU A 1 106 ? 2.176 -0.216 18.348 1.00 80.62 106 LEU A C 1
ATOM 862 O O . LEU A 1 106 ? 1.919 -1.140 17.584 1.00 80.62 106 LEU A O 1
ATOM 866 N N . HIS A 1 107 ? 2.617 -0.423 19.591 1.00 81.31 107 HIS A N 1
ATOM 867 C CA . HIS A 1 107 ? 2.874 -1.767 20.113 1.00 81.31 107 HIS A CA 1
ATOM 868 C C . HIS A 1 107 ? 1.615 -2.632 20.182 1.00 81.31 107 HIS A C 1
ATOM 870 O O . HIS A 1 107 ? 1.715 -3.849 20.055 1.00 81.31 107 HIS A O 1
ATOM 876 N N . LYS A 1 108 ? 0.432 -2.029 20.337 1.00 84.31 108 LYS A N 1
ATOM 877 C CA . LYS A 1 108 ? -0.864 -2.723 20.363 1.00 84.31 108 LYS A CA 1
ATOM 878 C C . LYS A 1 108 ? -1.556 -2.796 18.998 1.00 84.31 108 LYS A C 1
ATOM 880 O O . LYS A 1 108 ? -2.672 -3.302 18.924 1.00 84.31 108 LYS A O 1
ATOM 885 N N . LEU A 1 109 ? -0.908 -2.386 17.901 1.00 83.88 109 LEU A N 1
ATOM 886 C CA . LEU A 1 109 ? -1.490 -2.485 16.554 1.00 83.88 109 LEU A CA 1
ATOM 887 C C . LEU A 1 109 ? -1.856 -3.922 16.157 1.00 83.88 109 LEU A C 1
ATOM 889 O O . LEU A 1 109 ? -2.800 -4.137 15.401 1.00 83.88 109 LEU A O 1
ATOM 893 N N . HIS A 1 110 ? -1.145 -4.910 16.695 1.00 80.50 110 HIS A N 1
ATOM 894 C CA . HIS A 1 110 ? -1.454 -6.323 16.490 1.00 80.50 110 HIS A CA 1
ATOM 895 C C . HIS A 1 110 ? -2.837 -6.737 17.032 1.00 80.50 110 HIS A C 1
ATOM 897 O O . HIS A 1 110 ? -3.360 -7.767 16.621 1.00 80.50 110 HIS A O 1
ATOM 903 N N . GLN A 1 111 ? -3.453 -5.953 17.928 1.00 82.19 111 GLN A N 1
ATOM 904 C CA . GLN A 1 111 ? -4.791 -6.230 18.471 1.00 82.19 111 GLN A CA 1
ATOM 905 C C . GLN A 1 111 ? -5.912 -5.966 17.454 1.00 82.19 111 GLN A C 1
ATOM 907 O O . GLN A 1 111 ? -7.033 -6.452 17.623 1.00 82.19 111 GLN A O 1
ATOM 912 N N . PHE A 1 112 ? -5.632 -5.218 16.382 1.00 84.56 112 PHE A N 1
ATOM 913 C CA . PHE A 1 112 ? -6.577 -4.997 15.292 1.00 84.56 112 PHE A CA 1
ATOM 914 C C . PHE A 1 112 ? -6.541 -6.181 14.318 1.00 84.56 112 PHE A C 1
ATOM 916 O O . PHE A 1 112 ? -5.890 -6.127 13.278 1.00 84.56 112 PHE A O 1
ATOM 923 N N . GLY A 1 113 ? -7.244 -7.265 14.661 1.00 80.00 113 GLY A N 1
ATOM 924 C CA . GLY A 1 113 ? -7.185 -8.534 13.920 1.00 80.00 113 GLY A CA 1
ATOM 925 C C . GLY A 1 113 ? -7.553 -8.450 12.430 1.00 80.00 113 GLY A C 1
ATOM 926 O O . GLY A 1 113 ? -7.055 -9.246 11.644 1.00 80.00 113 GLY A O 1
ATOM 927 N N . ASN A 1 114 ? -8.360 -7.462 12.026 1.00 86.00 114 ASN A N 1
ATOM 928 C CA . ASN A 1 114 ? -8.768 -7.256 10.630 1.00 86.00 114 ASN A CA 1
ATOM 929 C C . ASN A 1 114 ? -8.029 -6.102 9.933 1.00 86.00 114 ASN A C 1
ATOM 931 O O . ASN A 1 114 ? -8.399 -5.715 8.818 1.00 86.00 114 ASN A O 1
ATOM 935 N N . LEU A 1 115 ? -6.996 -5.532 10.564 1.00 89.94 115 LEU A N 1
ATOM 936 C CA . LEU A 1 115 ? -6.237 -4.423 9.996 1.00 89.94 115 LEU A CA 1
ATOM 937 C C . LEU A 1 115 ? -5.479 -4.887 8.751 1.00 89.94 115 LEU A C 1
ATOM 939 O O . LEU A 1 115 ? -4.477 -5.590 8.836 1.00 89.94 115 LEU A O 1
ATOM 943 N N . SER A 1 116 ? -5.961 -4.461 7.588 1.00 92.00 116 SER A N 1
ATOM 944 C CA . SER A 1 116 ? -5.409 -4.819 6.279 1.00 92.00 116 SER A CA 1
ATOM 945 C C . SER A 1 116 ? -4.781 -3.621 5.574 1.00 92.00 116 SER A C 1
ATOM 947 O O . SER A 1 116 ? -3.854 -3.786 4.783 1.00 92.00 116 SER A O 1
ATOM 949 N N . ARG A 1 117 ? -5.242 -2.401 5.877 1.00 93.25 117 ARG A N 1
ATOM 950 C CA . ARG A 1 117 ? -4.784 -1.169 5.231 1.00 93.25 117 ARG A CA 1
ATOM 951 C C . ARG A 1 117 ? -4.179 -0.215 6.251 1.00 93.25 117 ARG A C 1
ATOM 953 O O . ARG A 1 117 ? -4.878 0.321 7.109 1.00 93.25 117 ARG A O 1
ATOM 960 N N . LEU A 1 118 ? -2.890 0.067 6.115 1.00 92.88 118 LEU A N 1
ATOM 961 C CA . LEU A 1 118 ? -2.184 1.012 6.971 1.00 92.88 118 LEU A CA 1
ATOM 962 C C . LEU A 1 118 ? -1.608 2.151 6.139 1.00 92.88 118 LEU A C 1
ATOM 964 O O . LEU A 1 118 ? -0.896 1.934 5.165 1.00 92.88 118 LEU A O 1
ATOM 968 N N . THR A 1 119 ? -1.906 3.385 6.531 1.00 91.38 119 THR A N 1
ATOM 969 C CA . THR A 1 119 ? -1.213 4.567 6.019 1.00 91.38 119 THR A CA 1
ATOM 970 C C . THR A 1 119 ? -0.432 5.210 7.149 1.00 91.38 119 THR A C 1
ATOM 972 O O . THR A 1 119 ? -1.003 5.512 8.190 1.00 91.38 119 THR A O 1
ATOM 975 N N . VAL A 1 120 ? 0.857 5.450 6.952 1.00 89.31 120 VAL A N 1
ATOM 976 C CA . VAL A 1 120 ? 1.736 6.065 7.944 1.00 89.31 120 VAL A CA 1
ATOM 977 C C . VAL A 1 120 ? 2.313 7.339 7.358 1.00 89.31 120 VAL A C 1
ATOM 979 O O . VAL A 1 120 ? 3.045 7.321 6.372 1.00 89.31 120 VAL A O 1
ATOM 982 N N . ARG A 1 121 ? 1.982 8.465 7.975 1.00 86.81 121 ARG A N 1
ATOM 983 C CA . ARG A 1 121 ? 2.584 9.762 7.706 1.00 86.81 121 ARG A CA 1
ATOM 984 C C . ARG A 1 121 ? 3.729 9.986 8.679 1.00 86.81 121 ARG A C 1
ATOM 986 O O . ARG A 1 121 ? 3.512 10.016 9.887 1.00 86.81 121 ARG A O 1
ATOM 993 N N . LEU A 1 122 ? 4.921 10.169 8.136 1.00 80.19 122 LEU A N 1
ATOM 994 C CA . LEU A 1 122 ? 6.183 10.285 8.851 1.00 80.19 122 LEU A CA 1
ATOM 995 C C . LEU A 1 122 ? 6.826 11.626 8.514 1.00 80.19 122 LEU A C 1
ATOM 997 O O . LEU A 1 122 ? 6.765 12.088 7.374 1.00 80.19 122 LEU A O 1
ATOM 1001 N N . ASN A 1 123 ? 7.519 12.229 9.474 1.00 73.38 123 ASN A N 1
ATOM 1002 C CA . ASN A 1 123 ? 8.356 13.384 9.153 1.00 73.38 123 ASN A CA 1
ATOM 1003 C C . ASN A 1 123 ? 9.608 13.000 8.357 1.00 73.38 123 ASN A C 1
ATOM 1005 O O . ASN A 1 123 ? 10.007 13.774 7.496 1.00 73.38 123 ASN A O 1
ATOM 1009 N N . SER A 1 124 ? 10.203 11.840 8.638 1.00 68.50 124 SER A N 1
ATOM 1010 C CA . SER A 1 124 ? 11.394 11.319 7.961 1.00 68.50 124 SER A CA 1
ATOM 1011 C C . SER A 1 124 ? 11.437 9.786 8.081 1.00 68.50 124 SER A C 1
ATOM 1013 O O . SER A 1 124 ? 10.812 9.229 8.988 1.00 68.50 124 SER A O 1
ATOM 1015 N N . ALA A 1 125 ? 12.114 9.108 7.146 1.00 67.88 125 ALA A N 1
ATOM 1016 C CA . ALA A 1 125 ? 12.118 7.642 7.034 1.00 67.88 125 ALA A CA 1
ATOM 1017 C C . ALA A 1 125 ? 12.917 6.925 8.136 1.00 67.88 125 ALA A C 1
ATOM 1019 O O . ALA A 1 125 ? 12.615 5.782 8.458 1.00 67.88 125 ALA A O 1
ATOM 1020 N N . ASP A 1 126 ? 13.879 7.597 8.765 1.00 64.75 126 ASP A N 1
ATOM 1021 C CA . ASP A 1 126 ? 14.582 7.127 9.970 1.00 64.75 126 ASP A CA 1
ATOM 1022 C C . ASP A 1 126 ? 13.616 6.791 11.122 1.00 64.75 126 ASP A C 1
ATOM 1024 O O . ASP A 1 126 ? 13.796 5.800 11.824 1.00 64.75 126 ASP A O 1
ATOM 1028 N N . ASN A 1 127 ? 12.526 7.552 11.255 1.00 68.81 127 ASN A N 1
ATOM 1029 C CA . ASN A 1 127 ? 11.486 7.305 12.259 1.00 68.81 127 ASN A CA 1
ATOM 1030 C C . ASN A 1 127 ? 10.645 6.056 11.965 1.00 68.81 127 ASN A C 1
ATOM 1032 O O . ASN A 1 127 ? 9.832 5.664 12.795 1.00 68.81 127 ASN A O 1
ATOM 1036 N N . LEU A 1 128 ? 10.774 5.448 10.784 1.00 73.94 128 LEU A N 1
ATOM 1037 C CA . LEU A 1 128 ? 9.994 4.271 10.417 1.00 73.94 128 LEU A CA 1
ATOM 1038 C C . LEU A 1 128 ? 10.614 2.989 10.969 1.00 73.94 128 LEU A C 1
ATOM 1040 O O . LEU A 1 128 ? 9.898 2.144 11.505 1.00 73.94 128 LEU A O 1
ATOM 1044 N N . ALA A 1 129 ? 11.934 2.850 10.838 1.00 69.88 129 ALA A N 1
ATOM 1045 C CA . ALA A 1 129 ? 12.642 1.596 11.077 1.00 69.88 129 ALA A CA 1
ATOM 1046 C C . ALA A 1 129 ? 12.363 0.974 12.466 1.00 69.88 129 ALA A C 1
ATOM 1048 O O . ALA A 1 129 ? 12.022 -0.209 12.506 1.00 69.88 129 ALA A O 1
ATOM 1049 N N . PRO A 1 130 ? 12.368 1.730 13.587 1.00 71.62 130 PRO A N 1
ATOM 1050 C CA . PRO A 1 130 ? 12.079 1.166 14.911 1.00 71.62 130 PRO A CA 1
ATOM 1051 C C . PRO A 1 130 ? 10.638 0.666 15.089 1.00 71.62 130 PRO A C 1
ATOM 1053 O O . PRO A 1 130 ? 10.360 -0.116 15.993 1.00 71.62 130 PRO A O 1
ATOM 1056 N N . HIS A 1 131 ? 9.696 1.130 14.264 1.00 76.81 131 HIS A N 1
ATOM 1057 C CA . HIS A 1 131 ? 8.265 0.878 14.450 1.00 76.81 131 HIS A CA 1
ATOM 1058 C C . HIS A 1 131 ? 7.693 -0.157 13.478 1.00 76.81 131 HIS A C 1
ATOM 1060 O O . HIS A 1 131 ? 6.601 -0.668 13.716 1.00 76.81 131 HIS A O 1
ATOM 1066 N N . MET A 1 132 ? 8.430 -0.515 12.423 1.00 78.81 132 MET A N 1
ATOM 1067 C CA . MET A 1 132 ? 7.989 -1.494 11.420 1.00 78.81 132 MET A CA 1
ATOM 1068 C C . MET A 1 132 ? 7.672 -2.866 12.027 1.00 78.81 132 MET A C 1
ATOM 1070 O O . MET A 1 132 ? 6.702 -3.498 11.619 1.00 78.81 132 MET A O 1
ATOM 1074 N N . GLN A 1 133 ? 8.425 -3.279 13.051 1.00 80.44 133 GLN A N 1
ATOM 1075 C CA . GLN A 1 133 ? 8.208 -4.534 13.788 1.00 80.44 133 GLN A CA 1
ATOM 1076 C C . GLN A 1 133 ? 6.885 -4.586 14.551 1.00 80.44 133 GLN A C 1
ATOM 1078 O O . GLN A 1 133 ? 6.402 -5.667 14.875 1.00 80.44 133 GLN A O 1
ATOM 1083 N N . CYS A 1 134 ? 6.274 -3.433 14.815 1.00 81.75 134 CYS A N 1
ATOM 1084 C CA . CYS A 1 134 ? 4.998 -3.357 15.515 1.00 81.75 134 CYS A CA 1
ATOM 1085 C C . CYS A 1 134 ? 3.793 -3.478 14.569 1.00 81.75 134 CYS A C 1
ATOM 1087 O O . CYS A 1 134 ? 2.656 -3.563 15.032 1.00 81.75 134 CYS A O 1
ATOM 1089 N N . PHE A 1 135 ? 4.005 -3.447 13.250 1.00 87.25 135 PHE A N 1
ATOM 1090 C CA . PHE A 1 135 ? 2.909 -3.507 12.288 1.00 87.25 135 PHE A CA 1
ATOM 1091 C C . PHE A 1 135 ? 2.377 -4.939 12.144 1.00 87.25 135 PHE A C 1
ATOM 1093 O O . PHE A 1 135 ? 3.152 -5.899 12.156 1.00 87.25 135 PHE A O 1
ATOM 1100 N N . PRO A 1 136 ? 1.054 -5.116 11.998 1.00 86.38 136 PRO A N 1
ATOM 1101 C CA . PRO A 1 136 ? 0.471 -6.446 11.958 1.00 86.38 136 PRO A CA 1
ATOM 1102 C C . PRO A 1 136 ? 0.788 -7.163 10.640 1.00 86.38 136 PRO A C 1
ATOM 1104 O O . PRO A 1 136 ? 0.830 -6.565 9.567 1.00 86.38 136 PRO A O 1
ATOM 1107 N N . LYS A 1 137 ? 0.954 -8.488 10.698 1.00 88.50 137 LYS A N 1
ATOM 1108 C CA . LYS A 1 137 ? 1.214 -9.337 9.515 1.00 88.50 137 LYS A CA 1
ATOM 1109 C C . LYS A 1 137 ? -0.004 -9.495 8.587 1.00 88.50 137 LYS A C 1
ATOM 1111 O O . LYS A 1 137 ? 0.119 -10.047 7.495 1.00 88.50 137 LYS A O 1
ATOM 1116 N N . THR A 1 138 ? -1.172 -9.017 9.013 1.00 90.31 138 THR A N 1
ATOM 1117 C CA . THR A 1 138 ? -2.438 -9.014 8.261 1.00 90.31 138 THR A CA 1
ATOM 1118 C C . THR A 1 138 ? -2.499 -7.929 7.183 1.00 90.31 138 THR A C 1
ATOM 1120 O O . THR A 1 138 ? -3.445 -7.908 6.397 1.00 90.31 138 THR A O 1
ATOM 1123 N N . LEU A 1 139 ? -1.513 -7.025 7.128 1.00 93.38 139 LEU A N 1
ATOM 1124 C CA . LEU A 1 139 ? -1.486 -5.942 6.150 1.00 93.38 139 LEU A CA 1
ATOM 1125 C C . LEU A 1 139 ? -1.413 -6.470 4.716 1.00 93.38 139 LEU A C 1
ATOM 1127 O O . LEU A 1 139 ? -0.503 -7.215 4.361 1.00 93.38 139 LEU A O 1
ATOM 1131 N N . THR A 1 140 ? -2.345 -6.002 3.889 1.00 95.50 140 THR A N 1
ATOM 1132 C CA . THR A 1 140 ? -2.356 -6.176 2.433 1.00 95.50 140 THR A CA 1
ATOM 1133 C C . THR A 1 140 ? -2.004 -4.887 1.696 1.00 95.50 140 THR A C 1
ATOM 1135 O O . THR A 1 140 ? -1.549 -4.937 0.555 1.00 95.50 140 THR A O 1
ATOM 1138 N N . TYR A 1 141 ? -2.162 -3.736 2.355 1.00 95.75 141 TYR A N 1
ATOM 1139 C CA . TYR A 1 141 ? -1.865 -2.411 1.823 1.00 95.75 141 TYR A CA 1
ATOM 1140 C C . TYR A 1 141 ? -1.078 -1.584 2.844 1.00 95.75 141 TYR A C 1
ATOM 1142 O O . TYR A 1 141 ? -1.556 -1.343 3.957 1.00 95.75 141 TYR A O 1
ATOM 1150 N N . LEU A 1 142 ? 0.087 -1.078 2.438 1.00 94.94 142 LEU A N 1
ATOM 1151 C CA . LEU A 1 142 ? 0.897 -0.146 3.219 1.00 94.94 142 LEU A CA 1
ATOM 1152 C C . LEU A 1 142 ? 1.188 1.111 2.397 1.00 94.94 142 LEU A C 1
ATOM 1154 O O . LEU A 1 142 ? 1.759 1.039 1.314 1.00 94.94 142 LEU A O 1
ATOM 1158 N N . LYS A 1 143 ? 0.826 2.280 2.928 1.00 94.38 143 LYS A N 1
ATOM 1159 C CA . LYS A 1 143 ? 1.172 3.583 2.350 1.00 94.38 143 LYS A CA 1
ATOM 1160 C C . LYS A 1 143 ? 2.055 4.371 3.305 1.00 94.38 143 LYS A C 1
ATOM 1162 O O . LYS A 1 143 ? 1.657 4.631 4.434 1.00 94.38 143 LYS A O 1
ATOM 1167 N N . LEU A 1 144 ? 3.211 4.818 2.838 1.00 90.75 144 LEU A N 1
ATOM 1168 C CA . LEU A 1 144 ? 4.160 5.627 3.593 1.00 90.75 144 LEU A CA 1
ATOM 1169 C C . LEU A 1 144 ? 4.213 7.034 2.989 1.00 90.75 144 LEU A C 1
ATOM 1171 O O . LEU A 1 144 ? 4.493 7.194 1.805 1.00 90.75 144 LEU A O 1
ATOM 1175 N N . ILE A 1 145 ? 3.906 8.050 3.796 1.00 88.25 145 ILE A N 1
ATOM 1176 C CA . ILE A 1 145 ? 3.881 9.461 3.391 1.00 88.25 145 ILE A CA 1
ATOM 1177 C C . ILE A 1 145 ? 5.002 10.202 4.116 1.00 88.25 145 ILE A C 1
ATOM 1179 O O . ILE A 1 145 ? 4.946 10.353 5.336 1.00 88.25 145 ILE A O 1
ATOM 1183 N N . LEU A 1 146 ? 5.986 10.700 3.376 1.00 83.00 146 LEU A N 1
ATOM 1184 C CA . LEU A 1 146 ? 7.130 11.446 3.895 1.00 83.00 146 LEU A CA 1
ATOM 1185 C C . LEU A 1 146 ? 6.860 12.956 3.811 1.00 83.00 146 LEU A C 1
ATOM 1187 O O . LEU A 1 146 ? 6.554 13.485 2.745 1.00 83.00 146 LEU A O 1
ATOM 1191 N N . VAL A 1 147 ? 6.941 13.660 4.946 1.00 75.69 147 VAL A N 1
ATOM 1192 C CA . VAL A 1 147 ? 6.603 15.096 5.044 1.00 75.69 147 VAL A CA 1
ATOM 1193 C C . VAL A 1 147 ? 7.817 16.013 4.871 1.00 75.69 147 VAL A C 1
ATOM 1195 O O . VAL A 1 147 ? 7.644 17.166 4.488 1.00 75.69 147 VAL A O 1
ATOM 1198 N N . ARG A 1 148 ? 9.038 15.559 5.174 1.00 67.62 148 ARG A N 1
ATOM 1199 C CA . ARG A 1 148 ? 10.268 16.347 4.996 1.00 67.62 148 ARG A CA 1
ATOM 1200 C C . ARG A 1 148 ? 11.387 15.490 4.416 1.00 67.62 148 ARG A C 1
ATOM 1202 O O . ARG A 1 148 ? 11.439 14.285 4.651 1.00 67.62 148 ARG A O 1
ATOM 1209 N N . ASN A 1 149 ? 12.309 16.154 3.718 1.00 53.34 149 ASN A N 1
ATOM 1210 C CA . ASN A 1 149 ? 13.604 15.574 3.383 1.00 53.34 149 ASN A CA 1
ATOM 1211 C C . ASN A 1 149 ? 14.414 15.403 4.677 1.00 53.34 149 ASN A C 1
ATOM 1213 O O . ASN A 1 149 ? 14.380 16.271 5.555 1.00 53.34 149 ASN A O 1
ATOM 1217 N N . ILE A 1 150 ? 15.086 14.260 4.793 1.00 52.97 150 ILE A N 1
ATOM 1218 C CA . ILE A 1 150 ? 15.917 13.858 5.933 1.00 52.97 150 ILE A CA 1
ATOM 1219 C C . ILE A 1 150 ? 16.836 15.018 6.348 1.00 52.97 150 ILE A C 1
ATOM 1221 O O . ILE A 1 150 ? 17.534 15.584 5.506 1.00 52.97 150 ILE A O 1
ATOM 1225 N N . LYS A 1 151 ? 16.851 15.356 7.642 1.00 44.72 151 LYS A N 1
ATOM 1226 C CA . LYS A 1 151 ? 18.019 16.001 8.257 1.00 44.72 151 LYS A CA 1
ATOM 1227 C C . LYS A 1 151 ? 19.005 14.908 8.610 1.00 44.72 151 LYS A C 1
ATOM 1229 O O . LYS A 1 151 ? 18.551 13.859 9.053 1.00 44.72 151 LYS A O 1
ATOM 1234 N N . ASP A 1 152 ? 20.291 15.192 8.430 1.00 37.38 152 ASP A N 1
ATOM 1235 C CA . ASP A 1 152 ? 21.417 14.306 8.712 1.00 37.38 152 ASP A CA 1
ATOM 1236 C C . ASP A 1 152 ? 21.163 13.416 9.934 1.00 37.38 152 ASP A C 1
ATOM 1238 O O . ASP A 1 152 ? 21.305 13.839 11.080 1.00 37.38 152 ASP A O 1
ATOM 1242 N N . ALA A 1 153 ? 20.703 12.196 9.671 1.00 40.06 153 ALA A N 1
ATOM 1243 C CA . ALA A 1 153 ? 20.450 11.207 10.696 1.00 40.06 153 ALA A CA 1
ATOM 1244 C C . ALA A 1 153 ? 21.664 10.291 10.758 1.00 40.06 153 ALA A C 1
ATOM 1246 O O . ALA A 1 153 ? 22.250 9.925 9.733 1.00 40.06 153 ALA A O 1
ATOM 1247 N N . SER A 1 154 ? 22.044 9.943 11.982 1.00 40.88 154 SER A N 1
ATOM 1248 C CA . SER A 1 154 ? 23.046 8.928 12.265 1.00 40.88 154 SER A CA 1
ATOM 1249 C C . SER A 1 154 ? 22.717 7.637 11.504 1.00 40.88 154 SER A C 1
ATOM 1251 O O . SER A 1 154 ? 21.538 7.329 11.311 1.00 40.88 154 SER A O 1
ATOM 1253 N N . PRO A 1 155 ? 23.735 6.882 11.048 1.00 42.34 155 PRO A N 1
ATOM 1254 C CA . PRO A 1 155 ? 23.523 5.624 10.346 1.00 42.34 155 PRO A CA 1
ATOM 1255 C C . PRO A 1 155 ? 22.657 4.727 11.227 1.00 42.34 155 PRO A C 1
ATOM 1257 O O . PRO A 1 155 ? 23.091 4.268 12.287 1.00 42.34 155 PRO A O 1
ATOM 1260 N N . VAL A 1 156 ? 21.401 4.537 10.822 1.00 43.22 156 VAL A N 1
ATOM 1261 C CA . VAL A 1 156 ? 20.481 3.639 11.508 1.00 43.22 156 VAL A CA 1
ATOM 1262 C C . VAL A 1 156 ? 21.107 2.260 11.366 1.00 43.22 156 VAL A C 1
ATOM 1264 O O . VAL A 1 156 ? 21.164 1.719 10.263 1.00 43.22 156 VAL A O 1
ATOM 1267 N N . LYS A 1 157 ? 21.658 1.727 12.466 1.00 42.88 157 LYS A N 1
ATOM 1268 C CA . LYS A 1 157 ? 22.120 0.337 12.540 1.00 42.88 157 LYS A CA 1
ATOM 1269 C C . LYS A 1 157 ? 21.014 -0.524 11.945 1.00 42.88 157 LYS A C 1
ATOM 1271 O O . LYS A 1 157 ? 19.900 -0.455 12.456 1.00 42.88 157 LYS A O 1
ATOM 1276 N N . TYR A 1 158 ? 21.338 -1.246 10.871 1.00 48.47 158 TYR A N 1
ATOM 1277 C CA . TYR A 1 158 ? 20.471 -2.117 10.076 1.00 48.47 158 TYR A CA 1
ATOM 1278 C C . TYR A 1 158 ? 19.353 -2.738 10.921 1.00 48.47 158 TYR A C 1
ATOM 1280 O O . TYR A 1 158 ? 19.530 -3.783 11.547 1.00 48.47 158 TYR A O 1
ATOM 1288 N N . ALA A 1 159 ? 18.212 -2.054 10.996 1.00 50.91 159 ALA A N 1
ATOM 1289 C CA . ALA A 1 159 ? 17.050 -2.588 11.673 1.00 50.91 159 ALA A CA 1
ATOM 1290 C C . ALA A 1 159 ? 16.495 -3.671 10.754 1.00 50.91 159 ALA A C 1
ATOM 1292 O O . ALA A 1 159 ? 16.271 -3.428 9.569 1.00 50.91 159 ALA A O 1
ATOM 1293 N N . THR A 1 160 ? 16.290 -4.871 11.281 1.00 59.59 160 THR A N 1
ATOM 1294 C CA . THR A 1 160 ? 15.597 -5.928 10.552 1.00 59.59 160 THR A CA 1
ATOM 1295 C C . THR A 1 160 ? 14.186 -5.445 10.219 1.00 59.59 160 THR A C 1
ATOM 1297 O O . THR A 1 160 ? 13.329 -5.303 11.098 1.00 59.59 160 THR A O 1
ATOM 1300 N N . PHE A 1 161 ? 13.955 -5.142 8.939 1.00 72.75 161 PHE A N 1
ATOM 1301 C CA . PHE A 1 161 ? 12.636 -4.782 8.441 1.00 72.75 161 PHE A CA 1
ATOM 1302 C C . PHE A 1 161 ? 11.704 -5.984 8.528 1.00 72.75 161 PHE A C 1
ATOM 1304 O O . PHE A 1 161 ? 12.098 -7.138 8.366 1.00 72.75 161 PHE A O 1
ATOM 1311 N N . SER A 1 162 ? 10.441 -5.706 8.825 1.00 77.44 162 SER A N 1
ATOM 1312 C CA . SER A 1 162 ? 9.438 -6.752 8.976 1.00 77.44 162 SER A CA 1
ATOM 1313 C C . SER A 1 162 ? 8.981 -7.283 7.629 1.00 77.44 162 SER A C 1
ATOM 1315 O O . SER A 1 162 ? 8.728 -6.519 6.696 1.00 77.44 162 SER A O 1
ATOM 1317 N N . VAL A 1 163 ? 8.845 -8.605 7.567 1.00 83.50 163 VAL A N 1
ATOM 1318 C CA . VAL A 1 163 ? 8.221 -9.308 6.448 1.00 83.50 163 VAL A CA 1
ATOM 1319 C C . VAL A 1 163 ? 6.713 -9.339 6.679 1.00 83.50 163 VAL A C 1
ATOM 1321 O O . VAL A 1 163 ? 6.236 -9.873 7.685 1.00 83.50 163 VAL A O 1
ATOM 1324 N N . PHE A 1 164 ? 5.963 -8.794 5.728 1.00 89.38 164 PHE A N 1
ATOM 1325 C CA . PHE A 1 164 ? 4.508 -8.809 5.685 1.00 89.38 164 PHE A CA 1
ATOM 1326 C C . PHE A 1 164 ? 4.054 -9.801 4.602 1.00 89.38 164 PHE A C 1
ATOM 1328 O O . PHE A 1 164 ? 4.015 -9.464 3.414 1.00 89.38 164 PHE A O 1
ATOM 1335 N N . PRO A 1 165 ? 3.704 -11.043 4.981 1.00 87.19 165 PRO A N 1
ATOM 1336 C CA . PRO A 1 165 ? 3.466 -12.122 4.018 1.00 87.19 165 PRO A CA 1
ATOM 1337 C C . PRO A 1 165 ? 2.266 -11.864 3.097 1.00 87.19 165 PRO A C 1
ATOM 1339 O O . PRO A 1 165 ? 2.211 -12.410 2.001 1.00 87.19 165 PRO A O 1
ATOM 1342 N N . ASN A 1 166 ? 1.328 -11.013 3.519 1.00 92.56 166 ASN A N 1
ATOM 1343 C CA . ASN A 1 166 ? 0.105 -10.708 2.776 1.00 92.56 166 ASN A CA 1
ATOM 1344 C C . ASN A 1 166 ? 0.152 -9.357 2.046 1.00 92.56 166 ASN A C 1
ATOM 1346 O O . ASN A 1 166 ? -0.844 -8.968 1.437 1.00 92.56 166 ASN A O 1
ATOM 1350 N N . LEU A 1 167 ? 1.271 -8.627 2.120 1.00 95.62 167 LEU A N 1
ATOM 1351 C CA . LEU A 1 167 ? 1.374 -7.272 1.585 1.00 95.62 167 LEU A CA 1
ATOM 1352 C C . LEU A 1 167 ? 1.394 -7.280 0.055 1.00 95.62 167 LEU A C 1
ATOM 1354 O O . LEU A 1 167 ? 2.433 -7.507 -0.551 1.00 95.62 167 LEU A O 1
ATOM 1358 N N . LYS A 1 168 ? 0.251 -6.970 -0.558 1.00 96.56 168 LYS A N 1
ATOM 1359 C CA . LYS A 1 168 ? 0.083 -6.898 -2.015 1.00 96.56 168 LYS A CA 1
ATOM 1360 C C . LYS A 1 168 ? 0.442 -5.529 -2.574 1.00 96.56 168 LYS A C 1
ATOM 1362 O O . LYS A 1 168 ? 1.019 -5.435 -3.652 1.00 96.56 168 LYS A O 1
ATOM 1367 N N . THR A 1 169 ? 0.103 -4.455 -1.864 1.00 96.62 169 THR A N 1
ATOM 1368 C CA . THR A 1 169 ? 0.305 -3.086 -2.351 1.00 96.62 169 THR A CA 1
ATOM 1369 C C . THR A 1 169 ? 1.167 -2.284 -1.396 1.00 96.62 169 THR A C 1
ATOM 1371 O O . THR A 1 169 ? 0.833 -2.127 -0.219 1.00 96.62 169 THR A O 1
ATOM 1374 N N . LEU A 1 170 ? 2.230 -1.694 -1.932 1.00 96.19 170 LEU A N 1
ATOM 1375 C CA . LEU A 1 170 ? 3.095 -0.778 -1.206 1.00 96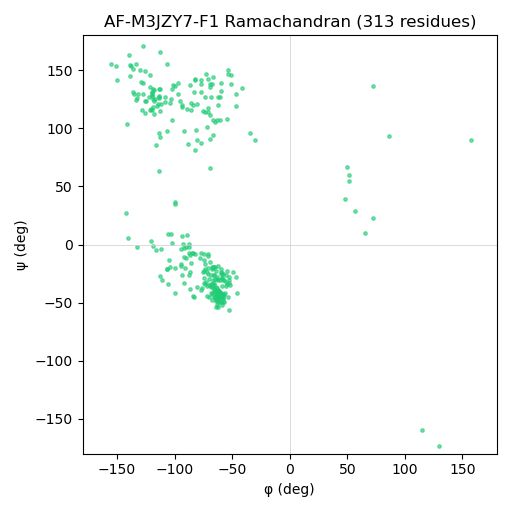.19 170 LEU A CA 1
ATOM 1376 C C . LEU A 1 170 ? 3.186 0.551 -1.956 1.00 96.19 170 LEU A C 1
ATOM 1378 O O . LEU A 1 170 ? 3.550 0.605 -3.128 1.00 96.19 170 LEU A O 1
ATOM 1382 N N . LYS A 1 171 ? 2.829 1.631 -1.262 1.00 95.25 171 LYS A N 1
ATOM 1383 C CA . LYS A 1 171 ? 2.818 2.987 -1.806 1.00 95.25 171 LYS A CA 1
ATOM 1384 C C . LYS A 1 171 ? 3.752 3.895 -1.026 1.00 95.25 171 LYS A C 1
ATOM 1386 O O . LYS A 1 171 ? 3.625 4.019 0.190 1.00 95.25 171 LYS A O 1
ATOM 1391 N N . PHE A 1 172 ? 4.598 4.621 -1.736 1.00 91.25 172 PHE A N 1
ATOM 1392 C CA . PHE A 1 172 ? 5.407 5.697 -1.190 1.00 91.25 172 PHE A CA 1
ATOM 1393 C C . PHE A 1 172 ? 4.950 7.031 -1.770 1.00 91.25 172 PHE A C 1
ATOM 1395 O O . PHE A 1 172 ? 4.745 7.164 -2.974 1.00 91.25 172 PHE A O 1
ATOM 1402 N N . GLN A 1 173 ? 4.792 8.026 -0.907 1.00 89.25 173 GLN A N 1
ATOM 1403 C CA . GLN A 1 173 ? 4.451 9.387 -1.293 1.00 89.25 173 GLN A CA 1
ATOM 1404 C C . GLN A 1 173 ? 5.387 10.359 -0.587 1.00 89.25 173 GLN A C 1
ATOM 1406 O O . GLN A 1 173 ? 5.519 10.307 0.636 1.00 89.25 173 GLN A O 1
ATOM 1411 N N . SER A 1 174 ? 5.989 11.276 -1.334 1.00 84.94 174 SER A N 1
ATOM 1412 C CA . SER A 1 174 ? 6.676 12.429 -0.756 1.00 84.94 174 SER A CA 1
ATOM 1413 C C . SER A 1 174 ? 5.793 13.668 -0.868 1.00 84.94 174 SER A C 1
ATOM 1415 O O . SER A 1 174 ? 5.170 13.893 -1.897 1.00 84.94 174 SER A O 1
ATOM 1417 N N . LEU A 1 175 ? 5.725 14.485 0.185 1.00 80.19 175 LEU A N 1
ATOM 1418 C CA . LEU A 1 175 ? 5.063 15.799 0.140 1.00 80.19 175 LEU A CA 1
ATOM 1419 C C . LEU A 1 175 ? 6.026 16.934 -0.229 1.00 80.19 175 LEU A C 1
ATOM 1421 O O . LEU A 1 175 ? 5.618 18.088 -0.321 1.00 80.19 175 LEU A O 1
ATOM 1425 N N . VAL A 1 176 ? 7.311 16.620 -0.392 1.00 71.12 176 VAL A N 1
ATOM 1426 C CA . VAL A 1 176 ? 8.358 17.566 -0.779 1.00 71.12 176 VAL A CA 1
ATOM 1427 C C . VAL A 1 176 ? 9.123 16.962 -1.945 1.00 71.12 176 VAL A C 1
ATOM 1429 O O . VAL A 1 176 ? 9.405 15.763 -1.946 1.00 71.12 176 VAL A O 1
ATOM 1432 N N . HIS A 1 177 ? 9.482 17.777 -2.936 1.00 62.25 177 HIS A N 1
ATOM 1433 C CA . HIS A 1 177 ? 10.332 17.298 -4.017 1.00 62.25 177 HIS A CA 1
ATOM 1434 C C . HIS A 1 177 ? 11.688 16.867 -3.437 1.00 62.25 177 HIS A C 1
ATOM 1436 O O . HIS A 1 177 ? 12.405 17.661 -2.814 1.00 62.25 177 HIS A O 1
ATOM 1442 N N . ILE A 1 178 ? 12.046 15.599 -3.621 1.00 61.03 178 ILE A N 1
ATOM 1443 C CA . ILE A 1 178 ? 13.360 15.092 -3.228 1.00 61.03 178 ILE A CA 1
ATOM 1444 C C . ILE A 1 178 ? 14.337 15.569 -4.306 1.00 61.03 178 ILE A C 1
ATOM 1446 O O . ILE A 1 178 ? 14.521 14.916 -5.329 1.00 61.03 178 ILE A O 1
ATOM 1450 N N . ASN A 1 179 ? 14.887 16.775 -4.137 1.00 50.50 179 ASN A N 1
ATOM 1451 C CA . ASN A 1 179 ? 15.798 17.360 -5.116 1.00 50.50 179 ASN A CA 1
ATOM 1452 C C . ASN A 1 179 ? 17.138 16.606 -5.088 1.00 50.50 179 ASN A C 1
ATOM 1454 O O . ASN A 1 179 ? 17.843 16.625 -4.077 1.00 50.50 179 ASN A O 1
ATOM 1458 N N . TRP A 1 180 ? 17.467 15.918 -6.183 1.00 53.19 180 TRP A N 1
ATOM 1459 C CA . TRP A 1 180 ? 18.699 15.147 -6.326 1.00 53.19 180 TRP A CA 1
ATOM 1460 C C . TRP A 1 180 ? 19.541 15.698 -7.470 1.00 53.19 180 TRP A C 1
ATOM 1462 O O . TRP A 1 180 ? 19.097 15.758 -8.614 1.00 53.19 180 TRP A O 1
ATOM 1472 N N . GLN A 1 181 ? 20.794 16.031 -7.167 1.00 46.50 181 GLN A N 1
ATOM 1473 C CA . GLN A 1 181 ? 21.828 16.183 -8.180 1.00 46.50 181 GLN A CA 1
ATOM 1474 C C . GLN A 1 181 ? 22.495 14.816 -8.390 1.00 46.50 181 GLN A C 1
ATOM 1476 O O . GLN A 1 181 ? 23.125 14.281 -7.479 1.00 46.50 181 GLN A O 1
ATOM 1481 N N . LEU A 1 182 ? 22.367 14.269 -9.607 1.00 40.94 182 LEU A N 1
ATOM 1482 C CA . LEU A 1 182 ? 22.894 12.963 -10.050 1.00 40.94 182 LEU A CA 1
ATOM 1483 C C . LEU A 1 182 ? 24.381 12.721 -9.725 1.00 40.94 182 LEU A C 1
ATOM 1485 O O . LEU A 1 182 ? 24.784 11.570 -9.576 1.00 40.94 182 LEU A O 1
ATOM 1489 N N . LYS A 1 183 ? 25.177 13.784 -9.537 1.00 39.34 183 LYS A N 1
ATOM 1490 C CA . LYS A 1 183 ? 26.619 13.718 -9.241 1.00 39.34 183 LYS A CA 1
ATOM 1491 C C . LYS A 1 183 ? 26.977 12.964 -7.950 1.00 39.34 183 LYS A C 1
ATOM 1493 O O . LYS A 1 183 ? 28.086 12.454 -7.851 1.00 39.34 183 LYS A O 1
ATOM 1498 N N . ASN A 1 184 ? 26.049 12.809 -7.004 1.00 41.59 184 ASN A N 1
ATOM 1499 C CA . ASN A 1 184 ? 26.317 12.110 -5.740 1.00 41.59 184 ASN A CA 1
ATOM 1500 C C . ASN A 1 184 ? 26.102 10.583 -5.796 1.00 41.59 184 ASN A C 1
ATOM 1502 O O . ASN A 1 184 ? 26.304 9.915 -4.789 1.00 41.59 184 ASN A O 1
ATOM 1506 N N . LEU A 1 185 ? 25.706 10.008 -6.944 1.00 41.81 185 LEU A N 1
ATOM 1507 C CA . LEU A 1 185 ? 25.584 8.546 -7.101 1.00 41.81 185 LEU A CA 1
ATOM 1508 C C . LEU A 1 185 ? 26.948 7.844 -7.214 1.00 41.81 185 LEU A C 1
ATOM 1510 O O . LEU A 1 185 ? 27.052 6.662 -6.903 1.00 41.81 185 LEU A O 1
ATOM 1514 N N . MET A 1 186 ? 27.991 8.574 -7.626 1.00 36.19 186 MET A N 1
ATOM 1515 C CA . MET A 1 186 ? 29.347 8.041 -7.831 1.00 36.19 186 MET A CA 1
ATOM 1516 C C . MET A 1 186 ? 30.187 7.998 -6.542 1.00 36.19 186 MET A C 1
ATOM 1518 O O . MET A 1 186 ? 31.271 7.426 -6.540 1.00 36.19 186 MET A O 1
ATOM 1522 N N . TYR A 1 187 ? 29.698 8.567 -5.435 1.00 34.75 187 TYR A N 1
ATOM 1523 C CA . TYR A 1 187 ? 30.424 8.655 -4.162 1.00 34.75 187 TYR A CA 1
ATOM 1524 C C . TYR A 1 187 ? 29.759 7.815 -3.072 1.00 34.75 187 TYR A C 1
ATOM 1526 O O . TYR A 1 187 ? 29.288 8.335 -2.066 1.00 34.75 187 TYR A O 1
ATOM 1534 N N . VAL A 1 188 ? 29.706 6.497 -3.267 1.00 40.41 188 VAL A N 1
ATOM 1535 C CA . VAL A 1 188 ? 29.334 5.558 -2.189 1.00 40.41 188 VAL A CA 1
ATOM 1536 C C . VAL A 1 188 ? 30.155 4.268 -2.253 1.00 40.41 188 VAL A C 1
ATOM 1538 O O . VAL A 1 188 ? 29.708 3.211 -1.823 1.00 40.41 188 VAL A O 1
ATOM 1541 N N . SER A 1 189 ? 31.372 4.322 -2.801 1.00 35.53 189 SER A N 1
ATOM 1542 C CA . SER A 1 189 ? 32.325 3.214 -2.657 1.00 35.53 189 SER A CA 1
ATOM 1543 C C . SER A 1 189 ? 33.135 3.300 -1.364 1.00 35.53 189 SER A C 1
ATOM 1545 O O . SER A 1 189 ? 33.687 2.292 -0.938 1.00 35.53 189 SER A O 1
ATOM 1547 N N . ASN A 1 190 ? 33.165 4.452 -0.688 1.00 31.55 190 ASN A N 1
ATOM 1548 C CA . ASN A 1 190 ? 33.953 4.614 0.524 1.00 31.55 190 ASN A CA 1
ATOM 1549 C C . ASN A 1 190 ? 33.066 4.937 1.721 1.00 31.55 190 ASN A C 1
ATOM 1551 O O . ASN A 1 190 ? 32.309 5.907 1.746 1.00 31.55 190 ASN A O 1
ATOM 1555 N N . ARG A 1 191 ? 33.201 4.083 2.740 1.00 42.03 191 ARG A N 1
ATOM 1556 C CA . ARG A 1 191 ? 32.882 4.394 4.133 1.00 42.03 191 ARG A CA 1
ATOM 1557 C C . ARG A 1 191 ? 33.386 5.820 4.418 1.00 42.03 191 ARG A C 1
ATOM 1559 O O . ARG A 1 191 ? 34.524 6.113 4.080 1.00 42.03 191 ARG A O 1
ATOM 1566 N N . LEU A 1 192 ? 32.558 6.642 5.069 1.00 36.34 192 LEU A N 1
ATOM 1567 C CA . LEU A 1 192 ? 32.742 8.076 5.368 1.00 36.34 192 LEU A CA 1
ATOM 1568 C C . LEU A 1 192 ? 32.292 9.057 4.260 1.00 36.34 192 LEU A C 1
ATOM 1570 O O . LEU A 1 192 ? 33.082 9.465 3.419 1.00 36.34 192 LEU A O 1
ATOM 1574 N N . GLY A 1 193 ? 31.040 9.540 4.337 1.00 31.81 193 GLY A N 1
ATOM 1575 C CA . GLY A 1 193 ? 30.651 10.783 3.648 1.00 31.81 193 GLY A CA 1
ATOM 1576 C C . GLY A 1 193 ? 29.160 10.976 3.340 1.00 31.81 193 GLY A C 1
ATOM 1577 O O . GLY A 1 193 ? 28.717 10.707 2.233 1.00 31.81 193 GLY A O 1
ATOM 1578 N N . SER A 1 194 ? 28.421 11.584 4.276 1.00 36.00 194 SER A N 1
ATOM 1579 C CA . SER A 1 194 ? 27.079 12.207 4.148 1.00 36.00 194 SER A CA 1
ATOM 1580 C C . SER A 1 194 ? 25.812 11.311 3.973 1.00 36.00 194 SER A C 1
ATOM 1582 O O . SER A 1 194 ? 25.797 10.372 3.182 1.00 36.00 194 SER A O 1
ATOM 1584 N N . PRO A 1 195 ? 24.690 11.598 4.678 1.00 40.69 195 PRO A N 1
ATOM 1585 C CA . PRO A 1 195 ? 23.607 10.640 4.968 1.00 40.69 195 PRO A CA 1
ATOM 1586 C C . PRO A 1 195 ? 22.374 10.757 4.044 1.00 40.69 195 PRO A C 1
ATOM 1588 O O . PRO A 1 195 ? 21.230 10.588 4.472 1.00 40.69 195 PRO A O 1
ATOM 1591 N N . LYS A 1 196 ? 22.567 11.052 2.753 1.00 46.75 196 LYS A N 1
ATOM 1592 C CA . LYS A 1 196 ? 21.445 11.294 1.813 1.00 46.75 196 LYS A CA 1
ATOM 1593 C C . LYS A 1 196 ? 20.845 10.020 1.195 1.00 46.75 196 LYS A C 1
ATOM 1595 O O . LYS A 1 196 ? 19.804 10.085 0.549 1.00 46.75 196 LYS A O 1
ATOM 1600 N N . ILE A 1 197 ? 21.469 8.867 1.430 1.00 53.56 197 ILE A N 1
ATOM 1601 C CA . ILE A 1 197 ? 21.119 7.560 0.843 1.00 53.56 197 ILE A CA 1
ATOM 1602 C C . ILE A 1 197 ? 20.095 6.806 1.717 1.00 53.56 197 ILE A C 1
ATOM 1604 O O . ILE A 1 197 ? 19.447 5.872 1.256 1.00 53.56 197 ILE A O 1
ATOM 1608 N N . LEU A 1 198 ? 19.848 7.273 2.948 1.00 64.56 198 LEU A N 1
ATOM 1609 C CA . LEU A 1 198 ? 19.037 6.560 3.938 1.00 64.56 198 LEU A CA 1
ATOM 1610 C C . LEU A 1 198 ? 17.565 6.384 3.543 1.00 64.56 198 LEU A C 1
ATOM 1612 O O . LEU A 1 198 ? 17.031 5.307 3.760 1.00 64.56 198 LEU A O 1
ATOM 1616 N N . VAL A 1 199 ? 16.885 7.384 2.955 1.00 72.81 199 VAL A N 1
ATOM 1617 C CA . VAL A 1 199 ? 15.471 7.197 2.547 1.00 72.81 199 VAL A CA 1
ATOM 1618 C C . VAL A 1 199 ? 15.392 6.111 1.492 1.00 72.81 199 VAL A C 1
ATOM 1620 O O . VAL A 1 199 ? 14.630 5.173 1.672 1.00 72.81 199 VAL A O 1
ATOM 1623 N N . TYR A 1 200 ? 16.186 6.213 0.425 1.00 76.31 200 TYR A N 1
ATOM 1624 C CA . TYR A 1 200 ? 16.139 5.246 -0.666 1.00 76.31 200 TYR A CA 1
ATOM 1625 C C . TYR A 1 200 ? 16.601 3.855 -0.228 1.00 76.31 200 TYR A C 1
ATOM 1627 O O . TYR A 1 200 ? 15.998 2.895 -0.687 1.00 76.31 200 TYR A O 1
ATOM 1635 N N . GLN A 1 201 ? 17.554 3.756 0.708 1.00 76.38 201 GLN A N 1
ATOM 1636 C CA . GLN A 1 201 ? 17.920 2.507 1.389 1.00 76.38 201 GLN A CA 1
ATOM 1637 C C . GLN A 1 201 ? 16.753 1.924 2.192 1.00 76.38 201 GLN A C 1
ATOM 1639 O O . GLN A 1 201 ? 16.387 0.770 2.017 1.00 76.38 201 GLN A O 1
ATOM 1644 N N . VAL A 1 202 ? 16.093 2.730 3.024 1.00 78.00 202 VAL A N 1
ATOM 1645 C CA . VAL A 1 202 ? 14.916 2.282 3.781 1.00 78.00 202 VAL A CA 1
ATOM 1646 C C . VAL A 1 202 ? 13.803 1.840 2.827 1.00 78.00 202 VAL A C 1
ATOM 1648 O O . VAL A 1 202 ? 13.197 0.794 3.038 1.00 78.00 202 VAL A O 1
ATOM 1651 N N . LEU A 1 203 ? 13.534 2.595 1.756 1.00 84.56 203 LEU A N 1
ATOM 1652 C CA . LEU A 1 203 ? 12.517 2.215 0.773 1.00 84.56 203 LEU A CA 1
ATOM 1653 C C . LEU A 1 203 ? 12.916 0.909 0.071 1.00 84.56 203 LEU A C 1
ATOM 1655 O O . LEU A 1 203 ? 12.085 0.009 -0.034 1.00 84.56 203 LEU A O 1
ATOM 1659 N N . SER A 1 204 ? 14.176 0.792 -0.368 1.00 85.12 204 SER A N 1
ATOM 1660 C CA . SER A 1 204 ? 14.703 -0.403 -1.030 1.00 85.12 204 SER A CA 1
ATOM 1661 C C . SER A 1 204 ? 14.607 -1.630 -0.140 1.00 85.12 204 SER A C 1
ATOM 1663 O O . SER A 1 204 ? 14.189 -2.686 -0.604 1.00 85.12 204 SER A O 1
ATOM 1665 N N . ASP A 1 205 ? 14.924 -1.485 1.143 1.00 84.25 205 ASP A N 1
ATOM 1666 C CA . ASP A 1 205 ? 14.906 -2.584 2.098 1.00 84.25 205 ASP A CA 1
ATOM 1667 C C . ASP A 1 205 ? 13.478 -3.050 2.363 1.00 84.25 205 ASP A C 1
ATOM 1669 O O . ASP A 1 205 ? 13.212 -4.251 2.368 1.00 84.25 205 ASP A O 1
ATOM 1673 N N . ILE A 1 206 ? 12.526 -2.123 2.507 1.00 88.12 206 ILE A N 1
ATOM 1674 C CA . ILE A 1 206 ? 11.107 -2.461 2.674 1.00 88.12 206 ILE A CA 1
ATOM 1675 C C . ILE A 1 206 ? 10.576 -3.182 1.433 1.00 88.12 206 ILE A C 1
ATOM 1677 O O . ILE A 1 206 ? 9.885 -4.194 1.571 1.00 88.12 206 ILE A O 1
ATOM 1681 N N . ILE A 1 207 ? 10.902 -2.687 0.236 1.00 91.06 207 ILE A N 1
ATOM 1682 C CA . ILE A 1 207 ? 10.489 -3.303 -1.030 1.00 91.06 207 ILE A CA 1
ATOM 1683 C C . ILE A 1 207 ? 11.080 -4.714 -1.139 1.00 91.06 207 ILE A C 1
ATOM 1685 O O . ILE A 1 207 ? 10.338 -5.679 -1.311 1.00 91.06 207 ILE A O 1
ATOM 1689 N N . TYR A 1 208 ? 12.397 -4.854 -0.982 1.00 89.56 208 TYR A N 1
ATOM 1690 C CA . TYR A 1 208 ? 13.091 -6.130 -1.151 1.00 89.56 208 TYR A CA 1
ATOM 1691 C C . TYR A 1 208 ? 12.681 -7.170 -0.099 1.00 89.56 208 TYR A C 1
ATOM 1693 O O . TYR A 1 208 ? 12.479 -8.346 -0.417 1.00 89.56 208 TYR A O 1
ATOM 1701 N N . THR A 1 209 ? 12.484 -6.746 1.152 1.00 88.69 209 THR A N 1
ATOM 1702 C CA . THR A 1 209 ? 12.022 -7.619 2.246 1.00 88.69 209 THR A CA 1
ATOM 1703 C C . THR A 1 209 ? 10.630 -8.196 1.966 1.00 88.69 209 THR A C 1
ATOM 1705 O O . THR A 1 209 ? 10.335 -9.319 2.371 1.00 88.69 209 THR A O 1
ATOM 1708 N N . ASN A 1 210 ? 9.785 -7.467 1.230 1.00 92.00 210 ASN A N 1
ATOM 1709 C CA . ASN A 1 210 ? 8.409 -7.860 0.916 1.00 92.00 210 ASN A CA 1
ATOM 1710 C C . ASN A 1 210 ? 8.217 -8.338 -0.537 1.00 92.00 210 ASN A C 1
ATOM 1712 O O . ASN A 1 210 ? 7.094 -8.586 -0.963 1.00 92.00 210 ASN A O 1
ATOM 1716 N N . ARG A 1 211 ? 9.300 -8.526 -1.303 1.00 91.88 211 ARG A N 1
ATOM 1717 C CA . ARG A 1 211 ? 9.260 -8.845 -2.746 1.00 91.88 211 ARG A CA 1
ATOM 1718 C C . ARG A 1 211 ? 8.390 -10.048 -3.131 1.00 91.88 211 ARG A C 1
ATOM 1720 O O . ARG A 1 211 ? 7.820 -10.065 -4.215 1.00 91.88 211 ARG A O 1
ATOM 1727 N N . ASN A 1 212 ? 8.265 -11.036 -2.244 1.00 92.31 212 ASN A N 1
ATOM 1728 C CA . ASN A 1 212 ? 7.536 -12.277 -2.514 1.00 92.31 212 ASN A CA 1
ATOM 1729 C C . ASN A 1 212 ? 6.007 -12.112 -2.485 1.00 92.31 212 ASN A C 1
ATOM 1731 O O . ASN A 1 212 ? 5.305 -12.942 -3.058 1.00 92.31 212 ASN A O 1
ATOM 1735 N N . SER A 1 213 ? 5.487 -11.094 -1.794 1.00 94.12 213 SER A N 1
ATOM 1736 C CA . SER A 1 213 ? 4.046 -10.847 -1.638 1.00 94.12 213 SER A CA 1
ATOM 1737 C C . SER A 1 213 ? 3.540 -9.665 -2.465 1.00 94.12 213 SER A C 1
ATOM 1739 O O . SER A 1 213 ? 2.347 -9.607 -2.760 1.00 94.12 213 SER A O 1
ATOM 1741 N N . LEU A 1 214 ? 4.436 -8.760 -2.868 1.00 95.00 214 LEU A N 1
ATOM 1742 C CA . LEU A 1 214 ? 4.096 -7.529 -3.573 1.00 95.00 214 LEU A CA 1
ATOM 1743 C C . LEU A 1 214 ? 3.577 -7.786 -4.993 1.00 95.00 214 LEU A C 1
ATOM 1745 O O . LEU A 1 214 ? 4.245 -8.403 -5.815 1.00 95.00 214 LEU A O 1
ATOM 1749 N N . GLU A 1 215 ? 2.408 -7.221 -5.283 1.00 96.25 215 GLU A N 1
ATOM 1750 C CA . GLU A 1 215 ? 1.745 -7.223 -6.591 1.00 96.25 215 GLU A CA 1
ATOM 1751 C C . GLU A 1 215 ? 1.738 -5.820 -7.222 1.00 96.25 215 GLU A C 1
ATOM 1753 O O . GLU A 1 215 ? 1.801 -5.690 -8.446 1.00 96.25 215 GLU A O 1
ATOM 1758 N N . VAL A 1 216 ? 1.698 -4.761 -6.401 1.00 96.50 216 VAL A N 1
ATOM 1759 C CA . VAL A 1 216 ? 1.645 -3.361 -6.850 1.00 96.50 216 VAL A CA 1
ATOM 1760 C C . VAL A 1 216 ? 2.610 -2.480 -6.059 1.00 96.50 216 VAL A C 1
ATOM 1762 O O . VAL A 1 216 ? 2.555 -2.427 -4.826 1.00 96.50 216 VAL A O 1
ATOM 1765 N N . LEU A 1 217 ? 3.428 -1.713 -6.780 1.00 95.06 217 LEU A N 1
ATOM 1766 C CA . LEU A 1 217 ? 4.260 -0.640 -6.239 1.00 95.06 217 LEU A CA 1
ATOM 1767 C C . LEU A 1 217 ? 3.795 0.717 -6.766 1.00 95.06 217 LEU A C 1
ATOM 1769 O O . LEU A 1 217 ? 3.675 0.916 -7.972 1.00 95.06 217 LEU A O 1
ATOM 1773 N N . GLU A 1 218 ? 3.561 1.670 -5.867 1.00 94.50 218 GLU A N 1
ATOM 1774 C CA . GLU A 1 218 ? 3.236 3.049 -6.233 1.00 94.50 218 GLU A CA 1
ATOM 1775 C C . GLU A 1 218 ? 4.262 4.036 -5.680 1.00 94.50 218 GLU A C 1
ATOM 1777 O O . GLU A 1 218 ? 4.540 4.049 -4.481 1.00 94.50 218 GLU A O 1
ATOM 1782 N N . PHE A 1 219 ? 4.742 4.930 -6.536 1.00 90.31 219 PHE A N 1
ATOM 1783 C CA . PHE A 1 219 ? 5.593 6.056 -6.173 1.00 90.31 219 PHE A CA 1
ATOM 1784 C C . PHE A 1 219 ? 4.888 7.352 -6.556 1.00 90.31 219 PHE A C 1
ATOM 1786 O O . PHE A 1 219 ? 4.417 7.494 -7.679 1.00 90.31 219 PHE A O 1
ATOM 1793 N N . GLU A 1 220 ? 4.790 8.289 -5.621 1.00 89.00 220 GLU A N 1
ATOM 1794 C CA . GLU A 1 220 ? 4.175 9.599 -5.829 1.00 89.00 220 GLU A CA 1
ATOM 1795 C C . GLU A 1 220 ? 5.152 10.679 -5.364 1.00 89.00 220 GLU A C 1
ATOM 1797 O O . GLU A 1 220 ? 5.522 10.730 -4.188 1.00 89.00 220 GLU A O 1
ATOM 1802 N N . MET A 1 221 ? 5.607 11.508 -6.306 1.00 81.56 221 MET A N 1
ATOM 1803 C CA . MET A 1 221 ? 6.667 12.505 -6.114 1.00 81.56 221 MET A CA 1
ATOM 1804 C C . MET A 1 221 ? 7.996 11.909 -5.606 1.00 81.56 221 MET A C 1
ATOM 1806 O O . MET A 1 221 ? 8.766 12.574 -4.911 1.00 81.56 221 MET A O 1
ATOM 1810 N N . ILE A 1 222 ? 8.267 10.643 -5.941 1.00 80.25 222 ILE A N 1
ATOM 1811 C CA . ILE A 1 222 ? 9.503 9.923 -5.608 1.00 80.25 222 ILE A CA 1
ATOM 1812 C C . ILE A 1 222 ? 10.076 9.345 -6.899 1.00 80.25 222 ILE A C 1
ATOM 1814 O O . ILE A 1 222 ? 9.370 8.668 -7.644 1.00 80.25 222 ILE A O 1
ATOM 1818 N N . ASN A 1 223 ? 11.362 9.595 -7.151 1.00 77.69 223 ASN A N 1
ATOM 1819 C CA . ASN A 1 223 ? 12.047 9.048 -8.315 1.00 77.69 223 ASN A CA 1
ATOM 1820 C C . ASN A 1 223 ? 12.386 7.568 -8.073 1.00 77.69 223 ASN A C 1
ATOM 1822 O O . ASN A 1 223 ? 12.942 7.219 -7.030 1.00 77.69 223 ASN A O 1
ATOM 1826 N N . LEU A 1 224 ? 12.061 6.706 -9.039 1.00 80.44 224 LEU A N 1
ATOM 1827 C CA . LEU A 1 224 ? 12.326 5.270 -8.956 1.00 80.44 224 LEU A CA 1
ATOM 1828 C C . LEU A 1 224 ? 13.816 4.924 -9.129 1.00 80.44 224 LEU A C 1
ATOM 1830 O O . LEU A 1 224 ? 14.293 3.986 -8.496 1.00 80.44 224 LEU A O 1
ATOM 1834 N N . ASN A 1 225 ? 14.577 5.683 -9.926 1.00 78.62 225 ASN A N 1
ATOM 1835 C CA . ASN A 1 225 ? 15.976 5.355 -10.235 1.00 78.62 225 ASN A CA 1
ATOM 1836 C C . ASN A 1 225 ? 16.879 5.252 -8.995 1.00 78.62 225 ASN A C 1
ATOM 1838 O O . ASN A 1 225 ? 17.660 4.300 -8.908 1.00 78.62 225 ASN A O 1
ATOM 1842 N N . PRO A 1 226 ? 16.821 6.182 -8.019 1.00 76.81 226 PRO A N 1
ATOM 1843 C CA . PRO A 1 226 ? 17.617 6.050 -6.803 1.00 76.81 226 PRO A CA 1
ATOM 1844 C C . PRO A 1 226 ? 17.196 4.853 -5.944 1.00 76.81 226 PRO A C 1
ATOM 1846 O O . PRO A 1 226 ? 18.062 4.203 -5.367 1.00 76.81 226 PRO A O 1
ATOM 1849 N N . VAL A 1 227 ? 15.897 4.523 -5.895 1.00 80.62 227 VAL A N 1
ATOM 1850 C CA . VAL A 1 227 ? 15.397 3.322 -5.197 1.00 80.62 227 VAL A CA 1
ATOM 1851 C C . VAL A 1 227 ? 15.984 2.070 -5.846 1.00 80.62 227 VAL A C 1
ATOM 1853 O O . VAL A 1 227 ? 16.510 1.203 -5.154 1.00 80.62 227 VAL A O 1
ATOM 1856 N N . TYR A 1 228 ? 15.930 1.991 -7.178 1.00 80.12 228 TYR A N 1
ATOM 1857 C CA . TYR A 1 228 ? 16.449 0.852 -7.926 1.00 80.12 228 TYR A CA 1
ATOM 1858 C C . TYR A 1 228 ? 17.966 0.716 -7.792 1.00 80.12 228 TYR A C 1
ATOM 1860 O O . TYR A 1 228 ? 18.462 -0.369 -7.506 1.00 80.12 228 TYR A O 1
ATOM 1868 N N . THR A 1 229 ? 18.705 1.820 -7.918 1.00 77.81 229 THR A N 1
ATOM 1869 C CA . THR A 1 229 ? 20.160 1.834 -7.704 1.00 77.81 229 THR A CA 1
ATOM 1870 C C . THR A 1 229 ? 20.511 1.346 -6.296 1.00 77.81 229 THR A C 1
ATOM 1872 O O . THR A 1 229 ? 21.381 0.490 -6.162 1.00 77.81 229 THR A O 1
ATOM 1875 N N . ALA A 1 230 ? 19.813 1.829 -5.260 1.00 78.06 230 ALA A N 1
ATOM 1876 C CA . ALA A 1 230 ? 20.028 1.383 -3.884 1.00 78.06 230 ALA A CA 1
ATOM 1877 C C . ALA A 1 230 ? 19.737 -0.117 -3.717 1.00 78.06 230 ALA A C 1
ATOM 1879 O O . ALA A 1 230 ? 20.551 -0.834 -3.139 1.00 78.06 230 ALA A O 1
ATOM 1880 N N . MET A 1 231 ? 18.632 -0.620 -4.286 1.00 80.19 231 MET A N 1
ATOM 1881 C CA . MET A 1 231 ? 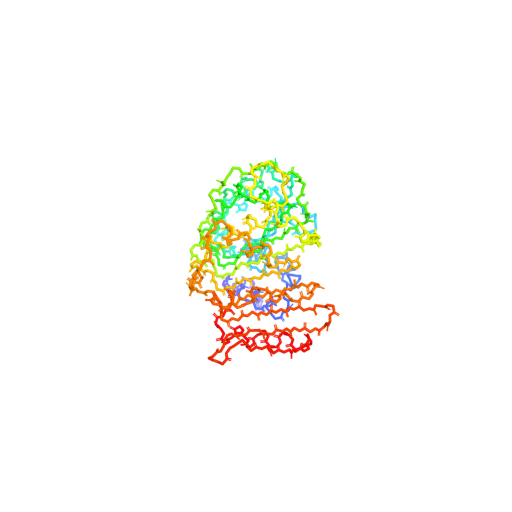18.345 -2.058 -4.278 1.00 80.19 231 MET A CA 1
ATOM 1882 C C . MET A 1 231 ? 19.443 -2.860 -4.987 1.00 80.19 231 MET A C 1
ATOM 1884 O O . MET A 1 231 ? 19.890 -3.875 -4.461 1.00 80.19 231 MET A O 1
ATOM 1888 N N . ASN A 1 232 ? 19.901 -2.412 -6.159 1.00 78.38 232 ASN A N 1
ATOM 1889 C CA . ASN A 1 232 ? 20.915 -3.127 -6.927 1.00 78.38 232 ASN A CA 1
ATOM 1890 C C . ASN A 1 232 ? 22.272 -3.156 -6.207 1.00 78.38 232 ASN A C 1
ATOM 1892 O O . ASN A 1 232 ? 22.945 -4.182 -6.202 1.00 78.38 232 ASN A O 1
ATOM 1896 N N . GLN A 1 233 ? 22.653 -2.063 -5.543 1.00 77.38 233 GLN A N 1
ATOM 1897 C CA . GLN A 1 233 ? 23.871 -2.002 -4.731 1.00 77.38 233 GLN A CA 1
ATOM 1898 C C . GLN A 1 233 ? 23.801 -2.931 -3.511 1.00 77.38 233 GLN A C 1
ATOM 1900 O O . GLN A 1 233 ? 24.758 -3.658 -3.246 1.00 77.38 233 GLN A O 1
ATOM 1905 N N . SER A 1 234 ? 22.678 -2.926 -2.786 1.00 76.94 234 SER A N 1
ATOM 1906 C CA . SER A 1 234 ? 22.519 -3.704 -1.549 1.00 76.94 234 SER A CA 1
ATOM 1907 C C . SER A 1 234 ? 22.299 -5.197 -1.796 1.00 76.94 234 SER A C 1
ATOM 1909 O O . SER A 1 234 ? 22.801 -6.026 -1.041 1.00 76.94 234 SER A O 1
ATOM 1911 N N . TYR A 1 235 ? 21.550 -5.549 -2.844 1.00 78.69 235 TYR A N 1
ATOM 1912 C CA . TYR A 1 235 ? 21.043 -6.909 -3.054 1.00 78.69 235 TYR A CA 1
ATOM 1913 C C . TYR A 1 235 ? 21.543 -7.572 -4.336 1.00 78.69 235 TYR A C 1
ATOM 1915 O O . TYR A 1 235 ? 21.214 -8.731 -4.565 1.00 78.69 235 TYR A O 1
ATOM 1923 N N . LYS A 1 236 ? 22.350 -6.868 -5.147 1.00 74.00 236 LYS A N 1
ATOM 1924 C CA . LYS A 1 236 ? 22.875 -7.350 -6.435 1.00 74.00 236 LYS A CA 1
ATOM 1925 C C . LYS A 1 236 ? 21.749 -7.911 -7.307 1.00 74.00 236 LYS A C 1
ATOM 1927 O O . LYS A 1 236 ? 21.698 -9.110 -7.572 1.00 74.00 236 LYS A O 1
ATOM 1932 N N . LEU A 1 237 ? 20.839 -7.030 -7.732 1.00 71.00 237 LEU A N 1
ATOM 1933 C CA . LEU A 1 237 ? 19.715 -7.339 -8.625 1.00 71.00 237 LEU A CA 1
ATOM 1934 C C . LEU A 1 237 ? 20.232 -7.665 -10.041 1.00 71.00 237 LEU A C 1
ATOM 1936 O O . LEU A 1 237 ? 20.032 -6.902 -10.980 1.00 71.00 237 LEU A O 1
ATOM 1940 N N . ALA A 1 238 ? 20.962 -8.769 -10.185 1.00 51.31 238 ALA A N 1
ATOM 1941 C CA . ALA A 1 238 ? 21.583 -9.190 -11.438 1.00 51.31 238 ALA A CA 1
ATOM 1942 C C . ALA A 1 238 ? 20.685 -10.122 -12.272 1.00 51.31 238 ALA A C 1
ATOM 1944 O O . ALA A 1 238 ? 21.000 -10.376 -13.430 1.00 51.31 238 ALA A O 1
ATOM 1945 N N . ASN A 1 239 ? 19.572 -10.613 -11.710 1.00 54.56 239 ASN A N 1
ATOM 1946 C CA . ASN A 1 239 ? 18.811 -11.723 -12.287 1.00 54.56 239 ASN A CA 1
ATOM 1947 C C . ASN A 1 239 ? 17.324 -11.394 -12.502 1.00 54.56 239 ASN A C 1
ATOM 1949 O O . ASN A 1 239 ? 16.700 -10.653 -11.733 1.00 54.56 239 ASN A O 1
ATOM 1953 N N . GLU A 1 240 ? 16.756 -12.027 -13.531 1.00 58.16 240 GLU A N 1
ATOM 1954 C CA . GLU A 1 240 ? 15.316 -12.146 -13.769 1.00 58.16 240 GLU A CA 1
ATOM 1955 C C . GLU A 1 240 ? 14.605 -12.727 -12.532 1.00 58.16 240 GLU A C 1
ATOM 1957 O O . GLU A 1 240 ? 15.180 -13.527 -11.793 1.00 58.16 240 GLU A O 1
ATOM 1962 N N . SER A 1 241 ? 13.338 -12.350 -12.317 1.00 68.31 241 SER A N 1
ATOM 1963 C CA . SER A 1 241 ? 12.425 -12.904 -11.294 1.00 68.31 241 SER A CA 1
ATOM 1964 C C . SER A 1 241 ? 12.666 -12.548 -9.813 1.00 68.31 241 SER A C 1
ATOM 1966 O O . SER A 1 241 ? 12.147 -13.228 -8.926 1.00 68.31 241 SER A O 1
ATOM 1968 N N . THR A 1 242 ? 13.350 -11.442 -9.492 1.00 83.25 242 THR A N 1
ATOM 1969 C CA . THR A 1 242 ? 13.486 -11.010 -8.079 1.00 83.25 242 THR A CA 1
ATOM 1970 C C . THR A 1 242 ? 12.127 -10.728 -7.418 1.00 83.25 242 THR A C 1
ATOM 1972 O O . THR A 1 242 ? 11.956 -10.927 -6.212 1.00 83.25 242 THR A O 1
ATOM 1975 N N . PHE A 1 243 ? 11.148 -10.284 -8.207 1.00 88.88 243 PHE A N 1
ATOM 1976 C CA . PHE A 1 243 ? 9.791 -9.991 -7.756 1.00 88.88 243 PHE A CA 1
ATOM 1977 C C . PHE A 1 243 ? 8.780 -10.936 -8.424 1.00 88.88 243 PHE A C 1
ATOM 1979 O O . PHE A 1 243 ? 8.180 -10.580 -9.435 1.00 88.88 243 PHE A O 1
ATOM 1986 N N . PRO A 1 244 ? 8.543 -12.138 -7.870 1.00 89.19 244 PRO A N 1
ATOM 1987 C CA . PRO A 1 244 ? 7.777 -13.184 -8.556 1.00 89.19 244 PRO A CA 1
ATOM 1988 C C . PRO A 1 244 ? 6.288 -12.856 -8.750 1.00 89.19 244 PRO A C 1
ATOM 1990 O O . PRO A 1 244 ? 5.624 -13.485 -9.567 1.00 89.19 244 PRO A O 1
ATOM 1993 N N . ARG A 1 245 ? 5.737 -11.909 -7.979 1.00 92.75 245 ARG A N 1
ATOM 1994 C CA . ARG A 1 245 ? 4.307 -11.551 -8.008 1.00 92.75 245 ARG A CA 1
ATOM 1995 C C . ARG A 1 245 ? 4.031 -10.129 -8.471 1.00 92.75 245 ARG A C 1
ATOM 1997 O O . ARG A 1 245 ? 2.864 -9.764 -8.597 1.00 92.75 245 ARG A O 1
ATOM 2004 N N . LEU A 1 246 ? 5.065 -9.328 -8.711 1.00 93.25 246 LEU A N 1
ATOM 2005 C CA . LEU A 1 246 ? 4.889 -7.915 -9.009 1.00 93.25 246 LEU A CA 1
ATOM 2006 C C . LEU A 1 246 ? 4.274 -7.767 -10.402 1.00 93.25 246 LEU A C 1
ATOM 2008 O O . LEU A 1 246 ? 4.843 -8.166 -11.411 1.00 93.25 246 LEU A O 1
ATOM 2012 N N . LYS A 1 247 ? 3.075 -7.193 -10.455 1.00 94.38 247 LYS A N 1
ATOM 2013 C CA . LYS A 1 247 ? 2.324 -6.995 -11.697 1.00 94.38 247 LYS A CA 1
ATOM 2014 C C . LYS A 1 247 ? 2.480 -5.569 -12.203 1.00 94.38 247 LYS A C 1
ATOM 2016 O O . LYS A 1 247 ? 2.660 -5.360 -13.398 1.00 94.38 247 LYS A O 1
ATOM 2021 N N . LEU A 1 248 ? 2.427 -4.593 -11.297 1.00 95.06 248 LEU A N 1
ATOM 2022 C CA . LEU A 1 248 ? 2.309 -3.185 -11.657 1.00 95.06 248 LEU A CA 1
ATOM 2023 C C . LEU A 1 248 ? 3.246 -2.290 -10.846 1.00 95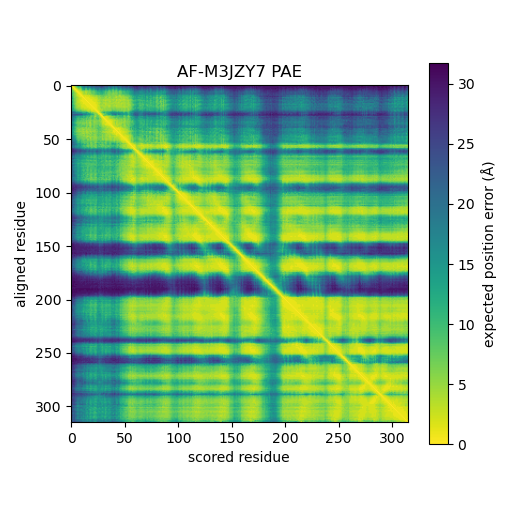.06 248 LEU A C 1
ATOM 2025 O O . LEU A 1 248 ? 3.227 -2.306 -9.616 1.00 95.06 248 LEU A O 1
ATOM 2029 N N . ILE A 1 249 ? 3.978 -1.424 -11.543 1.00 93.38 249 ILE A N 1
ATOM 2030 C CA . ILE A 1 249 ? 4.658 -0.272 -10.947 1.00 93.38 249 ILE A CA 1
ATOM 2031 C C . ILE A 1 249 ? 4.011 1.004 -11.491 1.00 93.38 249 ILE A C 1
ATOM 2033 O O . ILE A 1 249 ? 3.999 1.238 -12.693 1.00 93.38 249 ILE A O 1
ATOM 2037 N N . LYS A 1 250 ? 3.472 1.855 -10.621 1.00 93.31 250 LYS A N 1
ATOM 2038 C CA . LYS A 1 250 ? 2.899 3.156 -10.992 1.00 93.31 250 LYS A CA 1
ATOM 2039 C C . LYS A 1 250 ? 3.738 4.275 -10.396 1.00 93.31 250 LYS A C 1
ATOM 2041 O O . LYS A 1 250 ? 3.954 4.322 -9.189 1.00 93.31 250 LYS A O 1
ATOM 2046 N N . ILE A 1 251 ? 4.182 5.193 -11.239 1.00 90.38 251 ILE A N 1
ATOM 2047 C CA . ILE A 1 251 ? 5.103 6.268 -10.885 1.00 90.38 251 ILE A CA 1
ATOM 2048 C C . ILE A 1 251 ? 4.452 7.576 -11.297 1.00 90.38 251 ILE A C 1
ATOM 2050 O O . ILE A 1 251 ? 4.249 7.841 -12.476 1.00 90.38 251 ILE A O 1
ATOM 2054 N N . ASP A 1 252 ? 4.117 8.385 -10.308 1.00 87.56 252 ASP A N 1
ATOM 2055 C CA . ASP A 1 252 ? 3.666 9.754 -10.478 1.00 87.56 252 ASP A CA 1
ATOM 2056 C C . ASP A 1 252 ? 4.839 10.677 -10.149 1.00 87.56 252 ASP A C 1
ATOM 2058 O O . ASP A 1 252 ? 5.265 10.779 -8.993 1.00 87.56 252 ASP A O 1
ATOM 2062 N N . GLN A 1 253 ? 5.411 11.288 -11.184 1.00 75.88 253 GLN A N 1
ATOM 2063 C CA . GLN A 1 253 ? 6.559 12.174 -11.054 1.00 75.88 253 GLN A CA 1
ATOM 2064 C C . GLN A 1 253 ? 6.386 13.428 -11.906 1.00 75.88 253 GLN A C 1
ATOM 2066 O O . GLN A 1 253 ? 5.751 13.431 -12.957 1.00 75.88 253 GLN A O 1
ATOM 2071 N N . THR A 1 254 ? 6.998 14.513 -11.442 1.00 58.88 254 THR A N 1
ATOM 2072 C CA . THR A 1 254 ? 6.976 15.821 -12.106 1.00 58.88 254 THR A CA 1
ATOM 2073 C C . THR A 1 254 ? 8.013 15.942 -13.225 1.00 58.88 254 THR A C 1
ATOM 2075 O O . THR A 1 254 ? 8.012 16.935 -13.944 1.00 58.88 254 THR A O 1
ATOM 2078 N N . THR A 1 255 ? 8.914 14.967 -13.366 1.00 59.94 255 THR A N 1
ATOM 2079 C CA . THR A 1 255 ? 10.032 14.987 -14.323 1.00 59.94 255 THR A CA 1
ATOM 2080 C C . THR A 1 255 ? 9.876 13.938 -15.424 1.00 59.94 255 THR A C 1
ATOM 2082 O O . THR A 1 255 ? 9.079 13.008 -15.310 1.00 59.94 255 THR A O 1
ATOM 2085 N N . SER A 1 256 ? 10.663 14.074 -16.495 1.00 56.56 256 SER A N 1
ATOM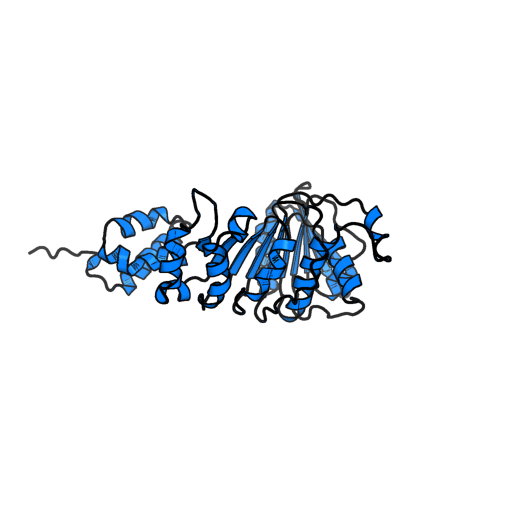 2086 C CA . SER A 1 256 ? 10.751 1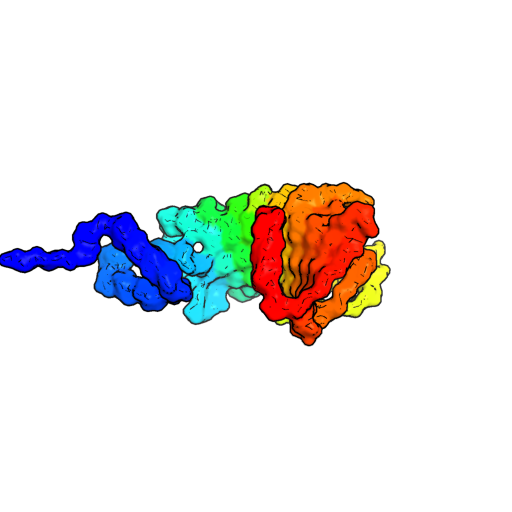3.105 -17.593 1.00 56.56 256 SER A CA 1
ATOM 2087 C C . SER A 1 256 ? 11.056 11.685 -17.097 1.00 56.56 256 SER A C 1
ATOM 2089 O O . SER A 1 256 ? 11.745 11.489 -16.091 1.00 56.56 256 SER A O 1
ATOM 2091 N N . TYR A 1 257 ? 10.506 10.686 -17.796 1.00 60.88 257 TYR A N 1
ATOM 2092 C CA . TYR A 1 257 ? 10.700 9.285 -17.440 1.00 60.88 257 TYR A CA 1
ATOM 2093 C C . TYR A 1 257 ? 12.157 8.862 -17.711 1.00 60.88 257 TYR A C 1
ATOM 2095 O O . TYR A 1 257 ? 12.734 9.252 -18.726 1.00 60.88 257 TYR A O 1
ATOM 2103 N N . PRO A 1 258 ? 12.805 8.133 -16.788 1.00 58.12 258 PRO A N 1
ATOM 2104 C CA . PRO A 1 258 ? 14.201 7.759 -16.956 1.00 58.12 258 PRO A CA 1
ATOM 2105 C C . PRO A 1 258 ? 14.370 6.542 -17.872 1.00 58.12 258 PRO A C 1
ATOM 2107 O O . PRO A 1 258 ? 13.927 5.451 -17.532 1.00 58.12 258 PRO A O 1
ATOM 2110 N N . ASN A 1 259 ? 15.104 6.697 -18.977 1.00 59.66 259 ASN A N 1
ATOM 2111 C CA . ASN A 1 259 ? 15.330 5.615 -19.949 1.00 59.66 259 ASN A CA 1
ATOM 2112 C C . ASN A 1 259 ? 16.261 4.490 -19.466 1.00 59.66 259 ASN A C 1
ATOM 2114 O O . ASN A 1 259 ? 16.162 3.364 -19.940 1.00 59.66 259 ASN A O 1
ATOM 2118 N N . LEU A 1 260 ? 17.172 4.762 -18.528 1.00 57.41 260 LEU A N 1
ATOM 2119 C CA . LEU A 1 260 ? 18.350 3.907 -18.310 1.00 57.41 260 LEU A CA 1
ATOM 2120 C C . LEU A 1 260 ? 18.086 2.557 -17.605 1.00 57.41 260 LEU A C 1
ATOM 2122 O O . LEU A 1 260 ? 19.009 1.756 -17.517 1.00 57.41 260 LEU A O 1
ATOM 2126 N N . GLN A 1 261 ? 16.883 2.284 -17.077 1.00 71.00 261 GLN A N 1
ATOM 2127 C CA . GLN A 1 261 ? 16.628 1.086 -16.242 1.00 71.00 261 GLN A CA 1
ATOM 2128 C C . GLN A 1 261 ? 15.275 0.391 -16.493 1.00 71.00 261 GLN A C 1
ATOM 2130 O O . GLN A 1 261 ? 14.926 -0.558 -15.792 1.00 71.00 261 GLN A O 1
ATOM 2135 N N . ILE A 1 262 ? 14.505 0.833 -17.493 1.00 75.69 262 ILE A N 1
ATOM 2136 C CA . ILE A 1 262 ? 13.140 0.341 -17.752 1.00 75.69 262 ILE A CA 1
ATOM 2137 C C . ILE A 1 262 ? 13.129 -1.148 -18.095 1.00 75.69 262 ILE A C 1
ATOM 2139 O O . ILE A 1 262 ? 12.288 -1.881 -17.581 1.00 75.69 262 ILE A O 1
ATOM 2143 N N . SER A 1 263 ? 14.077 -1.604 -18.917 1.00 77.62 263 SER A N 1
ATOM 2144 C CA . SER A 1 263 ? 14.198 -3.015 -19.300 1.00 77.62 263 SER A CA 1
ATOM 2145 C C . SER A 1 263 ? 14.351 -3.913 -18.074 1.00 77.62 263 SER A C 1
ATOM 2147 O O . SER A 1 263 ? 13.587 -4.854 -17.897 1.00 77.62 263 SER A O 1
ATOM 2149 N N . SER A 1 264 ? 15.265 -3.557 -17.172 1.00 78.38 264 SER A N 1
ATOM 2150 C CA . SER A 1 264 ? 15.539 -4.308 -15.944 1.00 78.38 264 SER A CA 1
ATOM 2151 C C . SER A 1 264 ? 14.395 -4.272 -14.923 1.00 78.38 264 SER A C 1
ATOM 2153 O O . SER A 1 264 ? 14.264 -5.169 -14.092 1.00 78.38 264 SER A O 1
ATOM 2155 N N . LEU A 1 265 ? 13.563 -3.230 -14.947 1.00 80.31 265 LEU A N 1
ATOM 2156 C CA . LEU A 1 265 ? 12.353 -3.166 -14.127 1.00 80.31 265 LEU A CA 1
ATOM 2157 C C . LEU A 1 265 ? 11.233 -4.027 -14.722 1.00 80.31 265 LEU A C 1
ATOM 2159 O O . LEU A 1 265 ? 10.529 -4.709 -13.979 1.00 80.31 265 LEU A O 1
ATOM 2163 N N . LEU A 1 266 ? 11.088 -4.034 -16.049 1.00 85.56 266 LEU A N 1
ATOM 2164 C CA . LEU A 1 266 ? 10.094 -4.839 -16.764 1.00 85.56 266 LEU A CA 1
ATOM 2165 C C . LEU A 1 266 ? 10.400 -6.344 -16.748 1.00 85.56 266 LEU A C 1
ATOM 2167 O O . LEU A 1 266 ? 9.478 -7.137 -16.885 1.00 85.56 266 LEU A O 1
ATOM 2171 N N . THR A 1 267 ? 11.639 -6.775 -16.493 1.00 83.75 267 THR A N 1
ATOM 2172 C CA . THR A 1 267 ? 11.910 -8.198 -16.187 1.00 83.75 267 THR A CA 1
ATOM 2173 C C . THR A 1 267 ? 11.353 -8.631 -14.827 1.00 83.75 267 THR A C 1
ATOM 2175 O O . THR A 1 267 ? 11.248 -9.822 -14.542 1.00 83.75 267 THR A O 1
ATOM 2178 N N . ASN A 1 268 ? 10.990 -7.673 -13.970 1.00 85.62 268 ASN A N 1
ATOM 2179 C CA . ASN A 1 268 ? 10.464 -7.908 -12.629 1.00 85.62 268 ASN A CA 1
ATOM 2180 C C . ASN A 1 268 ? 8.986 -7.518 -12.485 1.00 85.62 268 ASN A C 1
ATOM 2182 O O . ASN A 1 268 ? 8.425 -7.710 -11.411 1.00 85.62 268 ASN A O 1
ATOM 2186 N N . CYS A 1 269 ? 8.349 -6.951 -13.514 1.00 88.81 269 CYS A N 1
ATOM 2187 C CA . CYS A 1 269 ? 6.935 -6.589 -13.469 1.00 88.81 269 CYS A CA 1
ATOM 2188 C C . CYS A 1 269 ? 6.268 -6.643 -14.845 1.00 88.81 269 CYS A C 1
ATOM 2190 O O . CYS A 1 269 ? 6.908 -6.437 -15.868 1.00 88.81 269 CYS A O 1
ATOM 2192 N N . GLN A 1 270 ? 4.955 -6.873 -14.879 1.00 91.06 270 GLN A N 1
ATOM 2193 C CA . GLN A 1 270 ? 4.216 -6.974 -16.145 1.00 91.06 270 GLN A CA 1
ATOM 2194 C C . GLN A 1 270 ? 4.007 -5.609 -16.817 1.00 91.06 270 GLN A C 1
ATOM 2196 O O . GLN A 1 270 ? 3.940 -5.516 -18.044 1.00 91.06 270 GLN A O 1
ATOM 2201 N N . MET A 1 271 ? 3.854 -4.546 -16.023 1.00 93.06 271 MET A N 1
ATOM 2202 C CA . MET A 1 271 ? 3.520 -3.219 -16.530 1.00 93.06 271 MET A CA 1
ATOM 2203 C C . MET A 1 271 ? 4.087 -2.104 -15.658 1.00 93.06 271 MET A C 1
ATOM 2205 O O . MET A 1 271 ? 4.028 -2.163 -14.427 1.00 93.06 271 MET A O 1
ATOM 2209 N N . ILE A 1 272 ? 4.544 -1.034 -16.310 1.00 92.19 272 ILE A N 1
ATOM 2210 C CA . ILE A 1 272 ? 4.900 0.223 -15.652 1.00 92.19 272 ILE A CA 1
ATOM 2211 C C . ILE A 1 272 ? 4.005 1.339 -16.190 1.00 92.19 272 ILE A C 1
ATOM 2213 O O . ILE A 1 272 ? 3.811 1.463 -17.396 1.00 92.19 272 ILE A O 1
ATOM 2217 N N . ILE A 1 273 ? 3.456 2.158 -15.295 1.00 92.56 273 ILE A N 1
ATOM 2218 C CA . ILE A 1 273 ? 2.687 3.353 -15.639 1.00 92.56 273 ILE A CA 1
ATOM 2219 C C . ILE A 1 273 ? 3.442 4.575 -15.135 1.00 92.56 273 ILE A C 1
ATOM 2221 O O . ILE A 1 273 ? 3.629 4.729 -13.930 1.00 92.56 273 ILE A O 1
ATOM 2225 N N . TYR A 1 274 ? 3.816 5.465 -16.045 1.00 90.56 274 TYR A N 1
ATOM 2226 C CA . TYR A 1 274 ? 4.396 6.764 -15.727 1.00 90.56 274 TYR A CA 1
ATOM 2227 C C . TYR A 1 274 ? 3.363 7.860 -15.935 1.00 90.56 274 TYR A C 1
ATOM 2229 O O . TYR A 1 274 ? 2.861 8.041 -17.038 1.00 90.56 274 TYR A O 1
ATOM 2237 N N . ILE A 1 275 ? 3.064 8.617 -14.889 1.00 89.25 275 ILE A N 1
ATOM 2238 C CA . ILE A 1 275 ? 2.170 9.770 -14.936 1.00 89.25 275 ILE A CA 1
ATOM 2239 C C . ILE A 1 275 ? 3.032 11.023 -14.925 1.00 89.25 275 ILE A C 1
ATOM 2241 O O . ILE A 1 275 ? 3.858 11.198 -14.029 1.00 89.25 275 ILE A O 1
ATOM 2245 N N . ASN A 1 276 ? 2.825 11.883 -15.920 1.00 85.19 276 ASN A N 1
ATOM 2246 C CA . ASN A 1 276 ? 3.416 13.206 -15.981 1.00 85.19 276 ASN A CA 1
ATOM 2247 C C . ASN A 1 276 ? 2.300 14.245 -15.866 1.00 85.19 276 ASN A C 1
ATOM 2249 O O . ASN A 1 276 ? 1.655 14.611 -16.849 1.00 85.19 276 ASN A O 1
ATOM 2253 N N . ASN A 1 277 ? 2.093 14.727 -14.642 1.00 79.00 277 ASN A N 1
ATOM 2254 C CA . ASN A 1 277 ? 1.075 15.734 -14.354 1.00 79.00 277 ASN A CA 1
ATOM 2255 C C . ASN A 1 277 ? 1.378 17.091 -15.013 1.00 79.00 277 ASN A C 1
ATOM 2257 O O . ASN A 1 277 ? 0.450 17.838 -15.297 1.00 79.00 277 ASN A O 1
ATOM 2261 N N . TYR A 1 278 ? 2.648 17.411 -15.290 1.00 78.06 278 TYR A N 1
ATOM 2262 C CA . TYR A 1 278 ? 3.022 18.670 -15.945 1.00 78.06 278 TYR A CA 1
ATOM 2263 C C . TYR A 1 278 ? 2.625 18.676 -17.425 1.00 78.06 278 TYR A C 1
ATOM 2265 O O . TYR A 1 278 ? 2.049 19.639 -17.917 1.00 78.06 278 TYR A O 1
ATOM 2273 N N . LEU A 1 279 ? 2.882 17.570 -18.123 1.00 80.31 279 LEU A N 1
ATOM 2274 C CA . LEU A 1 279 ? 2.542 17.413 -19.538 1.00 80.31 279 LEU A CA 1
ATOM 2275 C C . LEU A 1 279 ? 1.132 16.840 -19.762 1.00 80.31 279 LEU A C 1
ATOM 2277 O O . LEU A 1 279 ? 0.792 16.504 -20.893 1.00 80.31 279 LEU A O 1
ATOM 2281 N N . SER A 1 280 ? 0.332 16.706 -18.696 1.00 85.94 280 SER A N 1
ATOM 2282 C CA . SER A 1 280 ? -1.040 16.173 -18.719 1.00 85.94 280 SER A CA 1
ATOM 2283 C C . SER A 1 280 ? -1.183 14.866 -19.504 1.00 85.94 280 SER A C 1
ATOM 2285 O O . SER A 1 280 ? -2.174 14.630 -20.190 1.00 85.94 280 SER A O 1
ATOM 2287 N N . HIS A 1 281 ? -0.195 13.980 -19.388 1.00 89.44 281 HIS A N 1
ATOM 2288 C CA . HIS A 1 281 ? -0.215 12.690 -20.062 1.00 89.44 281 HIS A CA 1
ATOM 2289 C C . HIS A 1 281 ? 0.319 11.586 -19.161 1.00 89.44 281 HIS A C 1
ATOM 2291 O O . HIS A 1 281 ? 1.052 11.817 -18.197 1.00 89.44 281 HIS A O 1
ATOM 2297 N N . PHE A 1 282 ? 0.022 10.349 -19.529 1.00 91.56 282 PHE A N 1
ATOM 2298 C CA . PHE A 1 282 ? 0.643 9.182 -18.930 1.00 91.56 282 PHE A CA 1
ATOM 2299 C C . PHE A 1 282 ? 1.099 8.202 -20.003 1.00 91.56 282 PHE A C 1
ATOM 2301 O O . PHE A 1 282 ? 0.608 8.193 -21.130 1.00 91.56 282 PHE A O 1
ATOM 2308 N N . ILE A 1 283 ? 2.088 7.402 -19.640 1.00 91.31 283 ILE A N 1
ATOM 2309 C CA . ILE A 1 283 ? 2.733 6.424 -20.498 1.00 91.31 283 ILE A CA 1
ATOM 2310 C C . ILE A 1 283 ? 2.573 5.060 -19.840 1.00 91.31 283 ILE A C 1
ATOM 2312 O O . ILE A 1 283 ? 2.769 4.917 -18.632 1.00 91.31 283 ILE A O 1
ATOM 2316 N N . ILE A 1 284 ? 2.211 4.064 -20.637 1.00 92.62 284 ILE A N 1
ATOM 2317 C CA . ILE A 1 284 ? 2.189 2.658 -20.251 1.00 92.62 284 ILE A CA 1
ATOM 2318 C C . ILE A 1 284 ? 3.336 1.959 -20.968 1.00 92.62 284 ILE A C 1
ATOM 2320 O O . ILE A 1 284 ? 3.428 2.024 -22.191 1.00 92.62 284 ILE A O 1
ATOM 2324 N N . LEU A 1 285 ? 4.164 1.261 -20.200 1.00 91.25 285 LEU A N 1
ATOM 2325 C CA . LEU A 1 285 ? 5.258 0.437 -20.694 1.00 91.25 285 LEU A CA 1
ATOM 2326 C C . LEU A 1 285 ? 4.967 -1.027 -20.384 1.00 91.25 285 LEU A C 1
ATOM 2328 O O . LEU A 1 285 ? 4.578 -1.359 -19.258 1.00 91.25 285 LEU A O 1
ATOM 2332 N N . LYS A 1 286 ? 5.161 -1.896 -21.375 1.00 91.00 286 LYS A N 1
ATOM 2333 C CA . LYS A 1 286 ? 5.009 -3.351 -21.243 1.00 91.00 286 LYS A CA 1
ATOM 2334 C C . LYS A 1 286 ? 6.133 -4.057 -21.982 1.00 91.00 286 LYS A C 1
ATOM 2336 O O . LYS A 1 286 ? 6.543 -3.603 -23.047 1.00 91.00 286 LYS A O 1
ATOM 2341 N N . CYS A 1 287 ? 6.591 -5.179 -21.438 1.00 85.81 287 CYS A N 1
ATOM 2342 C CA . CYS A 1 287 ? 7.447 -6.093 -22.183 1.00 85.81 287 CYS A CA 1
ATOM 2343 C C . CYS A 1 287 ? 6.570 -6.999 -23.056 1.00 85.81 287 CYS A C 1
ATOM 2345 O O . CYS A 1 287 ? 5.580 -7.553 -22.577 1.00 85.81 287 CYS A O 1
ATOM 2347 N N . THR A 1 288 ? 6.918 -7.125 -24.329 1.00 83.25 288 THR A N 1
ATOM 2348 C CA . THR A 1 288 ? 6.291 -8.035 -25.293 1.00 83.25 288 THR A CA 1
ATOM 2349 C C . THR A 1 288 ? 7.372 -8.875 -25.965 1.00 83.25 288 THR A C 1
ATOM 2351 O O . THR A 1 288 ? 8.559 -8.580 -25.831 1.00 83.25 288 THR A O 1
ATOM 2354 N N . ASN A 1 289 ? 6.973 -9.893 -26.728 1.00 79.44 289 ASN A N 1
ATOM 2355 C CA . ASN A 1 289 ? 7.914 -10.730 -27.481 1.00 79.44 289 ASN A CA 1
ATOM 2356 C C . ASN A 1 289 ? 8.752 -9.922 -28.494 1.00 79.44 289 ASN A C 1
ATOM 2358 O O . ASN A 1 289 ? 9.847 -10.340 -28.848 1.00 79.44 289 ASN A O 1
ATOM 2362 N N . GLU A 1 290 ? 8.256 -8.760 -28.931 1.00 79.69 290 GLU A N 1
ATOM 2363 C CA . GLU A 1 290 ? 8.914 -7.860 -29.889 1.00 79.69 290 GLU A CA 1
ATOM 2364 C C . GLU A 1 290 ? 9.760 -6.769 -29.204 1.00 79.69 290 GLU A C 1
ATOM 2366 O O . GLU A 1 290 ? 10.370 -5.934 -29.869 1.00 79.69 290 GLU A O 1
ATOM 2371 N N . GLY A 1 291 ? 9.814 -6.765 -27.867 1.00 84.75 291 GLY A N 1
ATOM 2372 C CA . GLY A 1 291 ? 10.519 -5.769 -27.064 1.00 84.75 291 GLY A CA 1
ATOM 2373 C C . GLY A 1 291 ? 9.586 -4.919 -26.202 1.00 84.75 291 GLY A C 1
ATOM 2374 O O . GLY A 1 291 ? 8.464 -5.309 -25.866 1.00 84.75 291 GLY A O 1
ATOM 2375 N N . ILE A 1 292 ? 10.077 -3.752 -25.784 1.00 86.88 292 ILE A N 1
ATOM 2376 C CA . ILE A 1 292 ? 9.341 -2.845 -24.897 1.00 86.88 292 ILE A CA 1
ATOM 2377 C C . ILE A 1 292 ? 8.392 -1.986 -25.732 1.00 86.88 292 ILE A C 1
ATOM 2379 O O . ILE A 1 292 ? 8.833 -1.217 -26.581 1.00 86.88 292 ILE A O 1
ATOM 2383 N N . VAL A 1 293 ? 7.093 -2.081 -25.447 1.00 90.31 293 VAL A N 1
ATOM 2384 C CA . VAL A 1 293 ? 6.057 -1.261 -26.084 1.00 90.31 293 VAL A CA 1
ATOM 2385 C C . VAL A 1 293 ? 5.729 -0.067 -25.196 1.00 90.31 293 VAL A C 1
ATOM 2387 O O . VAL A 1 293 ? 5.431 -0.232 -24.009 1.00 90.31 293 VAL A O 1
ATOM 2390 N N . GLU A 1 294 ? 5.739 1.124 -25.794 1.00 91.12 294 GLU A N 1
ATOM 2391 C CA . GLU A 1 294 ? 5.362 2.388 -25.166 1.00 91.12 294 GLU A CA 1
ATOM 2392 C C . GLU A 1 294 ? 4.022 2.888 -25.720 1.00 91.12 294 GLU A C 1
ATOM 2394 O O . GLU A 1 294 ? 3.866 3.093 -26.921 1.00 91.12 294 GLU A O 1
ATOM 2399 N N . LEU A 1 295 ? 3.042 3.099 -24.838 1.00 91.50 295 LEU A N 1
ATOM 2400 C CA . LEU A 1 295 ? 1.729 3.638 -25.194 1.00 91.50 295 LEU A CA 1
ATOM 2401 C C . LEU A 1 295 ? 1.462 4.924 -24.412 1.00 91.50 295 LEU A C 1
ATOM 2403 O O . LEU A 1 295 ? 1.338 4.896 -23.186 1.00 91.50 295 LEU A O 1
ATOM 2407 N N . LYS A 1 296 ? 1.336 6.045 -25.122 1.00 92.75 296 LYS A N 1
ATOM 2408 C CA . LYS A 1 296 ? 1.087 7.368 -24.540 1.00 92.75 296 LYS A CA 1
ATOM 2409 C C . LYS A 1 296 ? -0.391 7.745 -24.629 1.00 92.75 296 LYS A C 1
ATOM 2411 O O . LYS A 1 296 ? -1.022 7.565 -25.666 1.00 92.75 296 LYS A O 1
ATOM 2416 N N . PHE A 1 297 ? -0.928 8.303 -23.548 1.00 93.25 297 PHE A N 1
ATOM 2417 C CA . PHE A 1 297 ? -2.329 8.701 -23.429 1.00 93.25 297 PHE A CA 1
ATOM 2418 C C . PHE A 1 297 ? -2.473 10.043 -22.715 1.00 93.25 297 PHE A C 1
ATOM 2420 O O . PHE A 1 297 ? -1.644 10.410 -21.882 1.00 93.25 297 PHE A O 1
ATOM 2427 N N . ASP A 1 298 ? -3.572 10.737 -22.994 1.00 93.31 298 ASP A N 1
ATOM 2428 C CA . ASP A 1 298 ? -3.991 11.929 -22.258 1.00 93.31 298 ASP A CA 1
ATOM 2429 C C . ASP A 1 298 ? -4.436 11.569 -20.827 1.00 93.31 298 ASP A C 1
ATOM 2431 O O . ASP A 1 298 ? -5.137 10.572 -20.616 1.00 93.31 298 ASP A O 1
ATOM 2435 N N . LEU A 1 299 ? -4.051 12.384 -19.840 1.00 90.69 299 LEU A N 1
ATOM 2436 C CA . LEU A 1 299 ? -4.395 12.196 -18.430 1.00 90.69 299 LEU A CA 1
ATOM 2437 C C . LEU A 1 299 ? -5.910 12.193 -18.166 1.00 90.69 299 LEU A C 1
ATOM 2439 O O . LEU A 1 299 ? -6.351 11.534 -17.223 1.00 90.69 299 LEU A O 1
ATOM 2443 N N . LEU A 1 300 ? -6.723 12.826 -19.017 1.00 91.25 300 LEU A N 1
ATOM 2444 C CA . LEU A 1 300 ? -8.190 12.768 -18.950 1.00 91.25 300 LEU A CA 1
ATOM 2445 C C . LEU A 1 300 ? -8.721 11.326 -18.986 1.00 91.25 300 LEU A C 1
ATOM 2447 O O . LEU A 1 300 ? -9.722 11.003 -18.345 1.00 91.25 300 LEU A O 1
ATOM 2451 N N . LEU A 1 301 ? -8.022 10.428 -19.686 1.00 92.62 301 LEU A N 1
ATOM 2452 C CA . LEU A 1 301 ? -8.393 9.016 -19.806 1.00 92.62 301 LEU A CA 1
ATOM 2453 C C . LEU A 1 301 ? -7.840 8.146 -18.672 1.00 92.62 301 LEU A C 1
ATOM 2455 O O . LEU A 1 301 ? -8.114 6.941 -18.639 1.00 92.62 301 LEU A O 1
ATOM 2459 N N . PHE A 1 302 ? -7.064 8.719 -17.747 1.00 90.75 302 PHE A N 1
ATOM 2460 C CA . PHE A 1 302 ? -6.290 7.952 -16.777 1.00 90.75 302 PHE A CA 1
ATOM 2461 C C . PHE A 1 302 ? -7.168 7.055 -15.910 1.00 90.75 302 PHE A C 1
ATOM 2463 O O . PHE A 1 302 ? -6.933 5.853 -15.857 1.00 90.75 302 PHE A O 1
ATOM 2470 N N . ASN A 1 303 ? -8.215 7.595 -15.282 1.00 89.81 303 ASN A N 1
ATOM 2471 C CA . ASN A 1 303 ? -9.070 6.810 -14.386 1.00 89.81 303 ASN A CA 1
ATOM 2472 C C . ASN A 1 303 ? -9.734 5.631 -15.110 1.00 89.81 303 ASN A C 1
ATOM 2474 O O . ASN A 1 303 ? -9.798 4.524 -14.575 1.00 89.81 303 ASN A O 1
ATOM 2478 N N . TYR A 1 304 ? -10.189 5.850 -16.346 1.00 91.88 304 TYR A N 1
ATOM 2479 C CA . TYR A 1 304 ? -10.783 4.802 -17.171 1.00 91.88 304 TYR A CA 1
ATOM 2480 C C . TYR A 1 304 ? -9.761 3.708 -17.510 1.00 91.88 304 TYR A C 1
ATOM 2482 O O . TYR A 1 304 ? -9.986 2.534 -17.210 1.00 91.88 304 TYR A O 1
ATOM 2490 N N . LYS A 1 305 ? -8.603 4.090 -18.065 1.00 92.38 305 LYS A N 1
ATOM 2491 C CA . LYS A 1 305 ? -7.542 3.151 -18.462 1.00 92.38 305 LYS A CA 1
ATOM 2492 C C . LYS A 1 305 ? -6.933 2.424 -17.267 1.00 92.38 305 LYS A C 1
ATOM 2494 O O . LYS A 1 305 ? -6.717 1.218 -17.331 1.00 92.38 305 LYS A O 1
ATOM 2499 N N . PHE A 1 306 ? -6.713 3.119 -16.156 1.00 91.94 306 PHE A N 1
ATOM 2500 C CA . PHE A 1 306 ? -6.182 2.534 -14.931 1.00 91.94 306 PHE A CA 1
ATOM 2501 C C . PHE A 1 306 ? -7.130 1.478 -14.357 1.00 91.94 306 PHE A C 1
ATOM 2503 O O . PHE A 1 306 ? -6.685 0.389 -14.006 1.00 91.94 306 PHE A O 1
ATOM 2510 N N . ASN A 1 307 ? -8.442 1.736 -14.343 1.00 88.94 307 ASN A N 1
ATOM 2511 C CA . ASN A 1 307 ? -9.428 0.740 -13.918 1.00 88.94 307 ASN A CA 1
ATOM 2512 C C . ASN A 1 307 ? -9.460 -0.488 -14.843 1.00 88.94 307 ASN A C 1
ATOM 2514 O O . ASN A 1 307 ? -9.621 -1.606 -14.358 1.00 88.94 307 ASN A O 1
ATOM 2518 N N . GLN A 1 308 ? -9.285 -0.309 -16.157 1.00 92.12 308 GLN A N 1
ATOM 2519 C CA . GLN A 1 308 ? -9.159 -1.435 -17.092 1.00 92.12 308 GLN A CA 1
ATOM 2520 C C . GLN A 1 308 ? -7.902 -2.266 -16.822 1.00 92.12 308 GLN A C 1
ATOM 2522 O O . GLN A 1 308 ? -7.980 -3.489 -16.781 1.00 92.12 308 GLN A O 1
ATOM 2527 N N . ILE A 1 309 ? -6.763 -1.612 -16.586 1.00 91.38 309 ILE A N 1
ATOM 2528 C CA . ILE A 1 309 ? -5.493 -2.282 -16.276 1.00 91.38 309 ILE A CA 1
ATOM 2529 C C . ILE A 1 309 ? -5.597 -3.067 -14.973 1.00 91.38 309 ILE A C 1
ATOM 2531 O O . ILE A 1 309 ? -5.183 -4.217 -14.919 1.00 91.38 309 ILE A O 1
ATOM 2535 N N . ARG A 1 310 ? -6.198 -2.476 -13.939 1.00 89.88 310 ARG A N 1
ATOM 2536 C CA . ARG A 1 310 ? -6.440 -3.148 -12.660 1.00 89.88 310 ARG A CA 1
ATOM 2537 C C . ARG A 1 310 ? -7.271 -4.418 -12.813 1.00 89.88 310 ARG A C 1
ATOM 2539 O O . ARG A 1 310 ? -6.910 -5.454 -12.269 1.00 89.88 310 ARG A O 1
ATOM 2546 N N . LYS A 1 311 ? -8.326 -4.365 -13.632 1.00 89.56 311 LYS A N 1
ATOM 2547 C CA . LYS A 1 311 ? -9.119 -5.552 -13.987 1.00 89.56 311 LYS A CA 1
ATOM 2548 C C . LYS A 1 311 ? -8.305 -6.579 -14.777 1.00 89.56 311 LYS A C 1
ATOM 2550 O O . LYS A 1 311 ? -8.387 -7.759 -14.472 1.00 89.56 311 LYS A O 1
ATOM 2555 N N . GLN A 1 312 ? -7.519 -6.141 -15.763 1.00 90.56 312 GLN A N 1
ATOM 2556 C CA . GLN A 1 312 ? -6.682 -7.023 -16.584 1.00 90.56 312 GLN A CA 1
ATOM 2557 C C . GLN A 1 312 ? -5.636 -7.765 -15.745 1.00 90.56 312 GLN A C 1
ATOM 2559 O O . GLN A 1 312 ? -5.372 -8.939 -15.977 1.00 90.56 312 GLN A O 1
ATOM 2564 N N . LEU A 1 313 ? -5.017 -7.061 -14.802 1.00 87.81 313 LEU A N 1
ATOM 2565 C CA . LEU A 1 313 ? -3.949 -7.592 -13.968 1.00 87.81 313 LEU A CA 1
ATOM 2566 C C . LEU A 1 313 ? -4.477 -8.290 -12.706 1.00 87.81 313 LEU A C 1
ATOM 2568 O O . LEU A 1 313 ? -3.677 -8.887 -11.994 1.00 87.81 313 LEU A O 1
ATOM 2572 N N . ASP A 1 314 ? -5.777 -8.225 -12.412 1.00 88.44 314 ASP A N 1
ATOM 2573 C CA . ASP A 1 314 ? -6.377 -8.705 -11.160 1.00 88.44 314 ASP A CA 1
ATOM 2574 C C . ASP A 1 314 ? -5.660 -8.133 -9.913 1.00 88.44 314 ASP A C 1
ATOM 2576 O O . ASP A 1 314 ? -5.037 -8.861 -9.131 1.00 88.44 314 ASP A O 1
ATOM 2580 N N . VAL A 1 315 ? -5.653 -6.793 -9.806 1.00 80.12 315 VAL A N 1
ATOM 2581 C CA . VAL A 1 315 ? -5.041 -5.979 -8.722 1.00 80.12 315 VAL A CA 1
ATOM 2582 C C . VAL A 1 315 ? -5.856 -4.735 -8.387 1.00 80.12 315 VAL A C 1
ATOM 2584 O O . VAL A 1 315 ? -6.412 -4.074 -9.286 1.00 80.12 315 VAL A O 1
#

Nearest PDB structures (foldseek):
  4q62-assembly1_A-2  TM=3.381E-01  e=3.236E-01  Legionella pneumophila subsp. pneumophila str. Philadelphia 1
  7n7i-assembly3_C  TM=3.442E-01  e=1.013E+00  Trichoderma virens Gv29-8
  1w85-assembly2_E  TM=4.726E-01  e=3.759E+00  Geobacillus stearothermophilus
  6b4c-assembly6_F  TM=3.017E-01  e=9.034E-01  Trichoderma virens Gv29-8
  6b4c-assembly7_G  TM=3.424E-01  e=3.354E+00  Trichoderma virens Gv29-8

Organism: Candida maltosa (strain Xu316) (NCBI:txid1245528)

Secondary structure (DSSP, 8-state):
------GGGS-HHHHHHHHHHHHHHTTT-GGGTHHHHHH-HHHHHHHTTHHHHHS-EEESS-TTTSBPGGGHHHHHH-HHHHTT--EEEEEE-HHHHT-HHHHHHHHTGGG-TT--EEEEEES-GGGTGGGGGGS-TT-SEEEEEE-SPPP---------PPP-TT--EEEEEESS-----GGGGG--SSS-S-STTHHHHHHHHHHHHTTTT--EEEEES--HHHHHHHHHHHH---STTSSTT--EEEEE-SSPPPGGGHHHHHTS-SEEEEEETTTTEEEEEEEETTEEEEEEEEGGGHHHHHHHHHHHHT-

Radius of gyration: 22.79 Å; Cα contacts (8 Å, |Δi|>4): 505; chains: 1; bounding box: 89×32×56 Å

Mean predicted aligned error: 11.59 Å

Solvent-accessible surface area (backbone atoms only — not comparable to full-atom values): 17602 Å² total; per-residue (Å²): 132,84,79,81,85,51,79,83,76,48,56,67,70,56,52,54,48,53,53,51,52,54,36,64,75,57,75,73,43,63,75,75,49,44,58,64,38,70,76,32,69,67,55,25,73,74,47,53,58,50,66,42,63,78,39,63,46,30,42,43,96,42,98,88,74,35,51,59,74,86,52,46,62,64,46,72,71,32,61,80,46,29,47,55,28,34,37,39,34,39,44,47,38,80,85,39,67,72,30,69,67,53,47,51,47,43,66,48,41,57,62,27,70,45,32,27,35,41,35,39,35,29,47,32,65,78,73,42,57,86,50,45,71,33,55,47,58,58,24,32,31,43,34,43,34,32,60,41,81,77,68,88,55,75,85,73,73,85,61,80,75,56,66,34,76,49,25,28,34,45,33,43,33,40,74,44,82,76,85,74,71,76,80,62,74,79,64,73,86,57,90,84,75,82,64,81,59,54,55,34,41,53,52,24,49,55,50,63,60,25,20,79,33,23,30,35,40,37,29,31,45,45,74,61,64,61,28,50,50,38,34,34,71,77,66,59,73,82,62,79,54,74,26,78,46,29,40,36,39,38,37,36,31,85,61,84,83,72,77,92,53,52,70,72,50,41,54,30,24,59,32,38,37,42,38,27,74,79,78,48,27,30,36,41,39,33,69,51,99,93,41,78,47,80,46,78,46,56,43,90,49,40,69,63,54,51,52,51,48,28,61,74,69,72,99

Sequence (315 aa):
MDEEYSVLLLPQAIISRIIYEHFKLNNCYLNSILPILFTCKEIYYAQNFMLFTLKPLIVGKNKKNSFPNSKLKSLLENKRICSKISTVYLMLTPKVTNGKSTIEFLHKLHQFGNLSRLTVRLNSADNLAPHMQCFPKTLTYLKLILVRNIKDASPVKYATFSVFPNLKTLKFQSLVHINWQLKNLMYVSNRLGSPKILVYQVLSDIIYTNRNSLEVLEFEMINLNPVYTAMNQSYKLANESTFPRLKLIKIDQTTSYPNLQISSLLTNCQMIIYINNYLSHFIILKCTNEGIVELKFDLLLFNYKFNQIRKQLDV

Foldseek 3Di:
DPPPDDPVPDDLVVVLVVLVVQCVVPPLPCVRCVCVLVVDPVSVVSPVLVVQLSDAQEDDDDVPDHDDLVCLVVCLVPLVSLQRHQHHEYEDEPVGLPPPSVVVSLQSQQSSVNHAYYEYEYQELLSVLVRQVSHHLNHQYYEYEHEDQDDFDDPPPPRQHDANQNHAEYEYAYPDQLDDDPVCLVPDPDDDDTDNLVRLLSVLNNCLSHLANYAEYEYHSDAVVSNVSNNCVVPVLPDAASRVRHAEYEYEHQDDDDPPCVQSVQSRYAWYKYDHVPVQKIWIWGQDPVGIDIDIDGVVCVVVVVVVSCVVSVD